Protein AF-A0A521SFX9-F1 (afdb_monomer)

Structure (mmCIF, N/CA/C/O backbone):
data_AF-A0A521SFX9-F1
#
_entry.id   AF-A0A521SFX9-F1
#
loop_
_atom_site.group_PDB
_atom_site.id
_atom_site.type_symbol
_atom_site.label_atom_id
_atom_site.label_alt_id
_atom_site.label_comp_id
_atom_site.label_asym_id
_atom_site.label_entity_id
_atom_site.label_seq_id
_atom_site.pdbx_PDB_ins_code
_atom_site.Cartn_x
_atom_site.Cartn_y
_atom_site.Cartn_z
_atom_site.occupancy
_atom_site.B_iso_or_equiv
_atom_site.auth_seq_id
_atom_site.auth_comp_id
_atom_site.auth_asym_id
_atom_site.auth_atom_id
_atom_site.pdbx_PDB_model_num
ATOM 1 N N . MET A 1 1 ? 11.902 14.314 12.506 1.00 33.78 1 MET A N 1
ATOM 2 C CA . MET A 1 1 ? 11.184 15.278 11.645 1.00 33.78 1 MET A CA 1
ATOM 3 C C . MET A 1 1 ? 9.831 14.647 11.323 1.00 33.78 1 MET A C 1
ATOM 5 O O . MET A 1 1 ? 9.838 13.489 10.936 1.00 33.78 1 MET A O 1
ATOM 9 N N . ARG A 1 2 ? 8.688 15.296 11.597 1.00 41.88 2 ARG A N 1
ATOM 10 C CA . ARG A 1 2 ? 7.367 14.761 11.202 1.00 41.88 2 ARG A CA 1
ATOM 11 C C . ARG A 1 2 ? 7.081 15.270 9.788 1.00 41.88 2 ARG A C 1
ATOM 13 O O . ARG A 1 2 ? 6.813 16.454 9.626 1.00 41.88 2 ARG A O 1
ATOM 20 N N . GLU A 1 3 ? 7.216 14.405 8.794 1.00 44.62 3 GLU A N 1
ATOM 21 C CA . GLU A 1 3 ? 6.976 14.701 7.375 1.00 44.62 3 GLU A CA 1
ATOM 22 C C . GLU A 1 3 ? 5.502 15.081 7.126 1.00 44.62 3 GLU A C 1
ATOM 24 O O . GLU A 1 3 ? 4.608 14.282 7.332 1.00 44.62 3 GLU A O 1
ATOM 29 N N . ARG A 1 4 ? 5.163 16.307 6.727 1.00 48.06 4 ARG A N 1
ATOM 30 C CA . ARG A 1 4 ? 3.740 16.656 6.536 1.00 48.06 4 ARG A CA 1
ATOM 31 C C . ARG A 1 4 ? 3.235 16.079 5.210 1.00 48.06 4 ARG A C 1
ATOM 33 O O . ARG A 1 4 ? 3.424 16.702 4.176 1.00 48.06 4 ARG A O 1
ATOM 40 N N . ARG A 1 5 ? 2.586 14.911 5.248 1.00 55.31 5 ARG A N 1
ATOM 41 C CA . ARG A 1 5 ? 1.926 14.313 4.077 1.00 55.31 5 ARG A CA 1
ATOM 42 C C . ARG A 1 5 ? 0.472 14.760 3.987 1.00 55.31 5 ARG A C 1
ATOM 44 O O . ARG A 1 5 ? -0.263 14.702 4.972 1.00 55.31 5 ARG A O 1
ATOM 51 N N . TRP A 1 6 ? 0.082 15.192 2.798 1.00 57.81 6 TRP A N 1
ATOM 52 C CA . TRP A 1 6 ? -1.287 15.534 2.434 1.00 57.81 6 TRP A CA 1
ATOM 53 C C . TRP A 1 6 ? -1.743 14.551 1.373 1.00 57.81 6 TRP A C 1
ATOM 55 O O . TRP A 1 6 ? -0.925 14.090 0.586 1.00 57.81 6 TRP A O 1
ATOM 65 N N . GLU A 1 7 ? -3.025 14.217 1.361 1.00 56.34 7 GLU A N 1
ATOM 66 C CA . GLU A 1 7 ? -3.569 13.283 0.384 1.00 56.34 7 GLU A CA 1
ATOM 67 C C . GLU A 1 7 ? -4.921 13.752 -0.106 1.00 56.34 7 GLU A C 1
ATOM 69 O O . GLU A 1 7 ? -5.712 14.311 0.656 1.00 56.34 7 GLU A O 1
ATOM 74 N N . SER A 1 8 ? -5.171 13.492 -1.382 1.00 58.44 8 SER A N 1
ATOM 75 C CA . SER A 1 8 ? -6.462 13.707 -2.008 1.00 58.44 8 SER A CA 1
ATOM 76 C C . SER A 1 8 ? -7.204 12.377 -2.129 1.00 58.44 8 SER A C 1
ATOM 78 O O . SER A 1 8 ? -6.596 11.320 -2.287 1.00 58.44 8 SER A O 1
ATOM 80 N N . GLN A 1 9 ? -8.534 12.428 -2.047 1.00 57.34 9 GLN A N 1
ATOM 81 C CA . GLN A 1 9 ? -9.398 11.274 -2.326 1.00 57.34 9 GLN A CA 1
ATOM 82 C C . GLN A 1 9 ? -9.571 11.022 -3.830 1.00 57.34 9 GLN A C 1
ATOM 84 O O . GLN A 1 9 ? -10.082 9.977 -4.227 1.00 57.34 9 GLN A O 1
ATOM 89 N N . THR A 1 10 ? -9.168 11.983 -4.658 1.00 59.75 10 THR A N 1
ATOM 90 C CA . THR A 1 10 ? -9.228 11.927 -6.118 1.00 59.75 10 THR A CA 1
ATOM 91 C C . THR A 1 10 ? -7.882 12.321 -6.705 1.00 59.75 10 THR A C 1
ATOM 93 O O . THR A 1 10 ? -7.086 12.989 -6.042 1.00 59.75 10 THR A O 1
ATOM 96 N N . ALA A 1 11 ? -7.651 11.973 -7.969 1.00 59.06 11 ALA A N 1
ATOM 97 C CA . ALA A 1 11 ? -6.568 12.586 -8.726 1.00 59.06 11 ALA A CA 1
ATOM 98 C C . ALA A 1 11 ? -6.686 14.120 -8.647 1.00 59.06 11 ALA A C 1
ATOM 100 O O . ALA A 1 11 ? -7.796 14.662 -8.636 1.00 59.06 11 ALA A O 1
ATOM 101 N N . VAL A 1 12 ? -5.540 14.786 -8.540 1.00 60.50 12 VAL A N 1
ATOM 102 C CA . VAL A 1 12 ? -5.408 16.246 -8.537 1.00 60.50 12 VAL A CA 1
ATOM 103 C C . VAL A 1 12 ? -4.409 16.625 -9.613 1.00 60.50 12 VAL A C 1
ATOM 105 O O . VAL A 1 12 ? -3.369 15.978 -9.746 1.00 60.50 12 VAL A O 1
ATOM 108 N N . SER A 1 13 ? -4.727 17.644 -10.403 1.00 62.47 13 SER A N 1
ATOM 109 C CA . SER A 1 13 ? -3.803 18.161 -11.406 1.00 62.47 13 SER A CA 1
ATOM 110 C C . SER A 1 13 ? -2.667 18.942 -10.744 1.00 62.47 13 SER A C 1
ATOM 112 O O . SER A 1 13 ? -2.787 19.438 -9.617 1.00 62.47 13 SER A O 1
ATOM 114 N N . PHE A 1 14 ? -1.560 19.105 -11.468 1.00 62.84 14 PHE A N 1
ATOM 115 C CA . PHE A 1 14 ? -0.443 19.926 -11.011 1.00 62.84 14 PHE A CA 1
ATOM 116 C C . PHE A 1 14 ? -0.883 21.371 -10.707 1.00 62.84 14 PHE A C 1
ATOM 118 O O . PHE A 1 14 ? -0.506 21.953 -9.688 1.00 62.84 14 PHE A O 1
ATOM 125 N N . GLU A 1 15 ? -1.746 21.949 -11.545 1.00 67.12 15 GLU A N 1
ATOM 126 C CA . GLU A 1 15 ? -2.289 23.296 -11.356 1.00 67.12 15 GLU A CA 1
ATOM 127 C C . GLU A 1 15 ? -3.144 23.410 -10.090 1.00 67.12 15 GLU A C 1
ATOM 129 O O . GLU A 1 15 ? -3.054 24.417 -9.381 1.00 67.12 15 GLU A O 1
ATOM 134 N N . GLU A 1 16 ? -3.949 22.388 -9.786 1.00 71.94 16 GLU A N 1
ATOM 135 C CA . GLU A 1 16 ? -4.767 22.333 -8.571 1.00 71.94 16 GLU A CA 1
ATOM 136 C C . GLU A 1 16 ? -3.891 22.303 -7.314 1.00 71.94 16 GLU A C 1
ATOM 138 O O . GLU A 1 16 ? -4.163 23.026 -6.352 1.00 71.94 16 GLU A O 1
ATOM 143 N N . VAL A 1 17 ? -2.789 21.547 -7.340 1.00 71.19 17 VAL A N 1
ATOM 144 C CA . VAL A 1 17 ? -1.810 21.508 -6.244 1.00 71.19 17 VAL A CA 1
ATOM 145 C C . VAL A 1 17 ? -1.134 22.866 -6.064 1.00 71.19 17 VAL A C 1
ATOM 147 O O . VAL A 1 17 ? -1.074 23.386 -4.948 1.00 71.19 17 VAL A O 1
ATOM 150 N N . VAL A 1 18 ? -0.673 23.494 -7.150 1.00 72.25 18 VAL A N 1
ATOM 151 C CA . VAL A 1 18 ? -0.056 24.828 -7.094 1.00 72.25 18 VAL A CA 1
ATOM 152 C C . VAL A 1 18 ? -1.033 25.861 -6.523 1.00 72.25 18 VAL A C 1
ATOM 154 O O . VAL A 1 18 ? -0.643 26.683 -5.687 1.00 72.25 18 VAL A O 1
ATOM 157 N N . ALA A 1 19 ? -2.299 25.823 -6.943 1.00 80.06 19 ALA A N 1
ATOM 158 C CA . ALA A 1 19 ? -3.343 26.688 -6.405 1.00 80.06 19 ALA A CA 1
ATOM 159 C C . ALA A 1 19 ? -3.569 26.434 -4.905 1.00 80.06 19 ALA A C 1
ATOM 161 O O . ALA A 1 19 ? -3.577 27.384 -4.121 1.00 80.06 19 ALA A O 1
ATOM 162 N N . PHE A 1 20 ? -3.653 25.169 -4.488 1.00 77.19 20 PHE A N 1
ATOM 163 C CA . PHE A 1 20 ? -3.807 24.784 -3.086 1.00 77.19 20 PHE A CA 1
ATOM 164 C C . PHE A 1 20 ? -2.641 25.269 -2.213 1.00 77.19 20 PHE A C 1
ATOM 166 O O . PHE A 1 20 ? -2.859 25.902 -1.178 1.00 77.19 20 PHE A O 1
ATOM 173 N N . CYS A 1 21 ? -1.396 25.060 -2.650 1.00 75.31 21 CYS A N 1
ATOM 174 C CA . CYS A 1 21 ? -0.204 25.551 -1.958 1.00 75.31 21 CYS A CA 1
ATOM 175 C C . CYS A 1 21 ? -0.219 27.079 -1.786 1.00 75.31 21 CYS A C 1
ATOM 177 O O . CYS A 1 21 ? 0.173 27.578 -0.729 1.00 75.31 21 CYS A O 1
ATOM 179 N N . ARG A 1 22 ? -0.690 27.833 -2.792 1.00 80.12 22 ARG A N 1
ATOM 180 C CA . ARG A 1 22 ? -0.870 29.293 -2.682 1.00 80.12 22 ARG A CA 1
ATOM 181 C C . ARG A 1 22 ? -1.928 29.649 -1.640 1.00 80.12 22 ARG A C 1
ATOM 183 O O . ARG A 1 22 ? -1.641 30.466 -0.769 1.00 80.12 22 ARG A O 1
ATOM 190 N N . SER A 1 23 ? -3.089 28.995 -1.659 1.00 79.06 23 SER A N 1
ATOM 191 C CA . SER A 1 23 ? -4.149 29.232 -0.670 1.00 79.06 23 SER A CA 1
ATOM 192 C C . SER A 1 23 ? -3.700 28.926 0.763 1.00 79.06 23 SER A C 1
ATOM 194 O O . SER A 1 23 ? -4.008 29.679 1.683 1.00 79.06 23 SER A O 1
ATOM 196 N N . LEU A 1 24 ? -2.914 27.867 0.980 1.00 73.25 24 LEU A N 1
ATOM 197 C CA . LEU A 1 24 ? -2.337 27.578 2.296 1.00 73.25 24 LEU A CA 1
ATOM 198 C C . LEU A 1 24 ? -1.366 28.683 2.760 1.00 73.25 24 LEU A C 1
ATOM 200 O O . LEU A 1 24 ? -1.411 29.073 3.929 1.00 73.25 24 LEU A O 1
ATOM 204 N N . LYS A 1 25 ? -0.530 29.229 1.859 1.00 75.12 25 LYS A N 1
ATOM 205 C CA . LYS A 1 25 ? 0.336 30.386 2.168 1.00 75.12 25 LYS A CA 1
ATOM 206 C C . LYS A 1 25 ? -0.478 31.622 2.548 1.00 75.12 25 LYS A C 1
ATOM 208 O O . LYS A 1 25 ? -0.129 32.301 3.510 1.00 75.12 25 LYS A O 1
ATOM 213 N N . GLU A 1 26 ? -1.565 31.903 1.830 1.00 81.94 26 GLU A N 1
ATOM 214 C CA . GLU A 1 26 ? -2.476 33.021 2.129 1.00 81.94 26 GLU A CA 1
ATOM 215 C C . GLU A 1 26 ? -3.131 32.885 3.512 1.00 81.94 26 GLU A C 1
ATOM 217 O O . GLU A 1 26 ? -3.358 33.884 4.192 1.00 81.94 26 GLU A O 1
ATOM 222 N N . LEU A 1 27 ? -3.357 31.652 3.974 1.00 78.00 27 LEU A N 1
ATOM 223 C CA . LEU A 1 27 ? -3.833 31.341 5.327 1.00 78.00 27 LEU A CA 1
ATOM 224 C C . LEU A 1 27 ? -2.730 31.404 6.403 1.00 78.00 27 LEU A C 1
ATOM 226 O O . LEU A 1 27 ? -2.982 31.080 7.564 1.00 78.00 27 LEU A O 1
ATOM 230 N N . GLY A 1 28 ? -1.512 31.821 6.044 1.00 74.38 28 GLY A N 1
ATOM 231 C CA . GLY A 1 28 ? -0.381 31.964 6.962 1.00 74.38 28 GLY A CA 1
ATOM 232 C C . GLY A 1 28 ? 0.300 30.646 7.331 1.00 74.38 28 GLY A C 1
ATOM 233 O O . GLY A 1 28 ? 1.075 30.608 8.288 1.00 74.38 28 GLY A O 1
ATOM 234 N N . LEU A 1 29 ? 0.021 29.560 6.603 1.00 66.25 29 LEU A N 1
ATOM 235 C CA . LEU A 1 29 ? 0.707 28.289 6.802 1.00 66.25 29 LEU A CA 1
ATOM 236 C C . LEU A 1 29 ? 2.066 28.305 6.100 1.00 66.25 29 LEU A C 1
ATOM 238 O O . LEU A 1 29 ? 2.218 28.785 4.977 1.00 66.25 29 LEU A O 1
ATOM 242 N N . GLU A 1 30 ? 3.066 27.739 6.771 1.00 64.12 30 GLU A N 1
ATOM 243 C CA . GLU A 1 30 ? 4.403 27.561 6.214 1.00 64.12 30 GLU A CA 1
ATOM 244 C C . GLU A 1 30 ? 4.371 26.454 5.151 1.00 64.12 30 GLU A C 1
ATOM 246 O O . GLU A 1 30 ? 4.439 25.261 5.461 1.00 64.12 30 GLU A O 1
ATOM 251 N N . VAL A 1 31 ? 4.224 26.867 3.894 1.00 63.88 31 VAL A N 1
ATOM 252 C CA . VAL A 1 31 ? 4.382 26.020 2.710 1.00 63.88 31 VAL A CA 1
ATOM 253 C C . VAL A 1 31 ? 5.725 26.374 2.086 1.00 63.88 31 VAL A C 1
ATOM 255 O O . VAL A 1 31 ? 5.927 27.515 1.657 1.00 63.88 31 VAL A O 1
ATOM 258 N N . LYS A 1 32 ? 6.661 25.424 2.054 1.00 61.50 32 LYS A N 1
ATOM 259 C CA . LYS A 1 32 ? 7.941 25.619 1.364 1.00 61.50 32 LYS A CA 1
ATOM 260 C C . LYS A 1 32 ? 7.707 25.783 -0.138 1.00 61.50 32 LYS A C 1
ATOM 262 O O . LYS A 1 32 ? 6.648 25.437 -0.656 1.00 61.50 32 LYS A O 1
ATOM 267 N N . GLU A 1 33 ? 8.636 26.437 -0.826 1.00 60.25 33 GLU A N 1
ATOM 268 C CA . GLU A 1 33 ? 8.472 26.673 -2.260 1.00 60.25 33 GLU A CA 1
ATOM 269 C C . GLU A 1 33 ? 8.544 25.334 -3.009 1.00 60.25 33 GLU A C 1
ATOM 271 O O . GLU A 1 33 ? 9.420 24.517 -2.726 1.00 60.25 33 GLU A O 1
ATOM 276 N N . ILE A 1 34 ? 7.569 25.085 -3.893 1.00 57.16 34 ILE A N 1
ATOM 277 C CA . ILE A 1 34 ? 7.384 23.802 -4.598 1.00 57.16 34 ILE A CA 1
ATOM 278 C C . ILE A 1 34 ? 8.598 23.441 -5.477 1.00 57.16 34 ILE A C 1
ATOM 280 O O . ILE A 1 34 ? 8.801 22.286 -5.811 1.00 57.16 34 ILE A O 1
ATOM 284 N N . ASP A 1 35 ? 9.433 24.432 -5.794 1.00 52.28 35 ASP A N 1
ATOM 285 C CA . ASP A 1 35 ? 10.701 24.356 -6.522 1.00 52.28 35 ASP A CA 1
ATOM 286 C C . ASP A 1 35 ? 11.926 24.056 -5.631 1.00 52.28 35 ASP A C 1
ATOM 288 O O . ASP A 1 35 ? 13.042 23.972 -6.143 1.00 52.28 35 ASP A O 1
ATOM 292 N N . LYS A 1 36 ? 11.763 23.925 -4.303 1.00 47.03 36 LYS A N 1
ATOM 293 C CA . LYS A 1 36 ? 12.880 23.829 -3.337 1.00 47.03 36 LYS A CA 1
ATOM 294 C C . LYS A 1 36 ? 12.834 22.632 -2.384 1.00 47.03 36 LYS A C 1
ATOM 296 O O . LYS A 1 36 ? 13.735 22.514 -1.550 1.00 47.03 36 LYS A O 1
ATOM 301 N N . GLU A 1 37 ? 11.833 21.754 -2.464 1.00 42.53 37 GLU A N 1
ATOM 302 C CA . GLU A 1 37 ? 11.756 20.549 -1.623 1.00 42.53 37 GLU A CA 1
ATOM 303 C C . GLU A 1 37 ? 11.800 19.246 -2.436 1.00 42.53 37 GLU A C 1
ATOM 305 O O . GLU A 1 37 ? 10.970 19.015 -3.303 1.00 42.53 37 GLU A O 1
ATOM 310 N N . VAL A 1 38 ? 12.740 18.368 -2.065 1.00 42.03 38 VAL A N 1
ATOM 311 C CA . VAL A 1 38 ? 13.047 17.033 -2.635 1.00 42.03 38 VAL A CA 1
ATOM 312 C C . VAL A 1 38 ? 12.043 15.963 -2.144 1.00 42.03 38 VAL A C 1
ATOM 314 O O . VAL A 1 38 ? 12.362 14.790 -1.991 1.00 42.03 38 VAL A O 1
ATOM 317 N N . SER A 1 39 ? 10.829 16.358 -1.739 1.00 37.94 39 SER A N 1
ATOM 318 C CA . SER A 1 39 ? 9.771 15.431 -1.290 1.00 37.94 39 SER A CA 1
ATOM 319 C C . SER A 1 39 ? 8.387 16.093 -1.334 1.00 37.94 39 SER A C 1
ATOM 321 O O . SER A 1 39 ? 7.773 16.362 -0.302 1.00 37.94 39 SER A O 1
ATOM 323 N N . CYS A 1 40 ? 7.884 16.341 -2.542 1.00 34.97 40 CYS A N 1
ATOM 324 C CA . CYS A 1 40 ? 6.454 16.492 -2.826 1.00 34.97 40 CYS A CA 1
ATOM 325 C C . CYS A 1 40 ? 6.040 15.327 -3.738 1.00 34.97 40 CYS A C 1
ATOM 327 O O . CYS A 1 40 ? 6.476 15.274 -4.880 1.00 34.97 40 CYS A O 1
ATOM 329 N N . TYR A 1 41 ? 5.224 14.387 -3.254 1.00 44.28 41 TYR A N 1
ATOM 330 C CA . TYR A 1 41 ? 4.726 13.274 -4.075 1.00 44.28 41 TYR A CA 1
ATOM 331 C C . TYR A 1 41 ? 3.368 13.632 -4.669 1.00 44.28 41 TYR A C 1
ATOM 333 O O . TYR A 1 41 ? 2.365 13.429 -3.991 1.00 44.28 41 TYR A O 1
ATOM 341 N N . PHE A 1 42 ? 3.319 14.132 -5.907 1.00 47.81 42 PHE A N 1
ATOM 342 C CA . PHE A 1 42 ? 2.064 14.218 -6.662 1.00 47.81 42 PHE A CA 1
ATOM 343 C C . PHE A 1 42 ? 2.302 14.209 -8.163 1.00 47.81 42 PHE A C 1
ATOM 345 O O . PHE A 1 42 ? 2.467 15.281 -8.723 1.00 47.81 42 PHE A O 1
ATOM 352 N N . GLU A 1 43 ? 2.202 13.030 -8.777 1.00 44.59 43 GLU A N 1
ATOM 353 C CA . GLU A 1 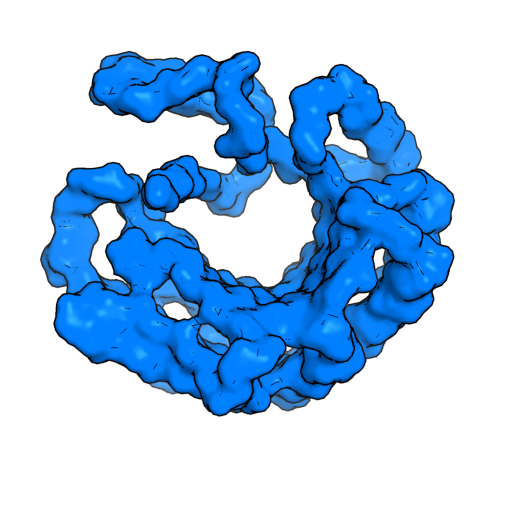43 ? 1.684 12.844 -10.137 1.00 44.59 43 GLU A CA 1
ATOM 354 C C . GLU A 1 43 ? 1.062 11.433 -10.216 1.00 44.59 43 GLU A C 1
ATOM 356 O O . GLU A 1 43 ? 1.705 10.471 -10.623 1.00 44.59 43 GLU A O 1
ATOM 361 N N . GLU A 1 44 ? -0.194 11.271 -9.770 1.00 55.12 44 GLU A N 1
ATOM 362 C CA . GLU A 1 44 ? -1.014 10.163 -10.286 1.00 55.12 44 GLU A CA 1
ATOM 363 C C . GLU A 1 44 ? -1.615 10.661 -11.597 1.00 55.12 44 GLU A C 1
ATOM 365 O O . GLU A 1 44 ? -2.601 11.402 -11.604 1.00 55.12 44 GLU A O 1
ATOM 370 N N . PHE A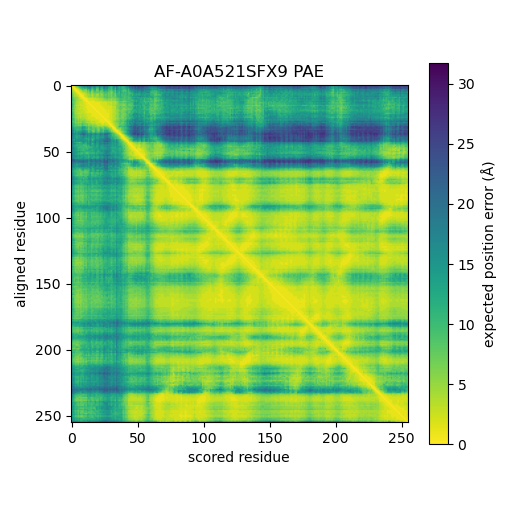 1 45 ? -0.982 10.301 -12.709 1.00 58.38 45 PHE A N 1
ATOM 371 C CA . PHE A 1 45 ? -1.521 10.575 -14.030 1.00 58.38 45 PHE A CA 1
ATOM 372 C C . PHE A 1 45 ? -2.119 9.332 -14.646 1.00 58.38 45 PHE A C 1
ATOM 374 O O . PHE A 1 45 ? -1.532 8.251 -14.645 1.00 58.38 45 PHE A O 1
ATOM 381 N N . TRP A 1 46 ? -3.285 9.537 -15.238 1.00 67.88 46 TRP A N 1
ATOM 382 C CA . TRP A 1 46 ? -3.928 8.542 -16.065 1.00 67.88 46 TRP A CA 1
ATOM 383 C C . TRP A 1 46 ? -3.320 8.614 -17.456 1.00 67.88 46 TRP A C 1
ATOM 385 O O . TRP A 1 46 ? -3.390 9.649 -18.120 1.00 67.88 46 TRP A O 1
ATOM 395 N N . ILE A 1 47 ? -2.717 7.509 -17.875 1.00 71.25 47 ILE A N 1
ATOM 396 C CA . ILE A 1 47 ? -2.400 7.270 -19.275 1.00 71.25 47 ILE A CA 1
ATOM 397 C C . ILE A 1 47 ? -3.436 6.295 -19.828 1.00 71.25 47 ILE A C 1
ATOM 399 O O . ILE A 1 47 ? -3.692 5.250 -19.229 1.00 71.25 47 ILE A O 1
ATOM 403 N N . ASP A 1 48 ? -4.049 6.634 -20.961 1.00 73.25 48 ASP A N 1
ATOM 404 C CA . ASP A 1 48 ? -5.065 5.775 -21.584 1.00 73.25 48 ASP A CA 1
ATOM 405 C C . ASP A 1 48 ? -4.427 4.547 -22.249 1.00 73.25 48 ASP A C 1
ATOM 407 O O . ASP A 1 48 ? -5.059 3.499 -22.414 1.00 73.25 48 ASP A O 1
ATOM 411 N N . LYS A 1 49 ? -3.162 4.680 -22.659 1.00 79.81 49 LYS A N 1
ATOM 412 C CA . LYS A 1 49 ? -2.382 3.644 -23.330 1.00 79.81 49 LYS A CA 1
ATOM 413 C C . LYS A 1 49 ? -0.940 3.658 -22.847 1.00 79.81 49 LYS A C 1
ATOM 415 O O . LYS A 1 49 ? -0.390 4.702 -22.511 1.00 79.81 49 LYS A O 1
ATOM 420 N N . LEU A 1 50 ? -0.307 2.488 -22.870 1.00 78.50 50 LEU A N 1
ATOM 421 C CA . LEU A 1 50 ? 1.061 2.323 -22.381 1.00 78.50 50 LEU A CA 1
ATOM 422 C C . LEU A 1 50 ? 2.105 3.092 -23.211 1.00 78.50 50 LEU A C 1
ATOM 424 O O . LEU A 1 50 ? 3.156 3.440 -22.689 1.00 78.50 50 LEU A O 1
ATOM 428 N N . ASP A 1 51 ? 1.825 3.390 -24.481 1.00 82.88 51 ASP A N 1
ATOM 429 C CA . ASP A 1 51 ? 2.707 4.192 -25.334 1.00 82.88 51 ASP A CA 1
ATOM 430 C C . ASP A 1 51 ? 2.746 5.680 -24.961 1.00 82.88 51 ASP A C 1
ATOM 432 O O . ASP A 1 51 ? 3.634 6.395 -25.412 1.00 82.88 51 ASP A O 1
ATOM 436 N N . GLU A 1 52 ? 1.842 6.143 -24.097 1.00 79.62 52 GLU A N 1
ATOM 437 C CA . GLU A 1 52 ? 1.879 7.497 -23.543 1.00 79.62 52 GLU A CA 1
ATOM 438 C C . GLU A 1 52 ? 2.877 7.656 -22.390 1.00 79.62 52 GLU A C 1
ATOM 440 O O . GLU A 1 52 ? 3.081 8.775 -21.918 1.00 79.62 52 GLU A O 1
ATOM 445 N N . ILE A 1 53 ? 3.524 6.573 -21.946 1.00 74.06 53 ILE A N 1
ATOM 446 C CA . ILE A 1 53 ? 4.499 6.622 -20.854 1.00 74.06 53 ILE A CA 1
ATOM 447 C C . ILE A 1 53 ? 5.705 7.515 -21.165 1.00 74.06 53 ILE A C 1
ATOM 449 O O . ILE A 1 53 ? 6.264 8.128 -20.261 1.00 74.06 53 ILE A O 1
ATOM 453 N N . ASP A 1 54 ? 6.044 7.676 -22.445 1.00 73.56 54 ASP A N 1
ATOM 454 C CA . ASP A 1 54 ? 7.139 8.540 -22.901 1.00 73.56 54 ASP A CA 1
ATOM 455 C C . ASP A 1 54 ? 6.883 10.026 -22.538 1.00 73.56 54 ASP A C 1
ATOM 457 O O . ASP A 1 54 ? 7.799 10.846 -22.518 1.00 73.56 54 ASP A O 1
ATOM 461 N N . ARG A 1 55 ? 5.640 10.397 -22.178 1.00 66.31 55 ARG A N 1
ATOM 462 C CA . ARG A 1 55 ? 5.292 11.729 -21.644 1.00 66.31 55 ARG A CA 1
ATOM 463 C C . ARG A 1 55 ? 5.874 11.987 -20.247 1.00 66.31 55 ARG A C 1
ATOM 465 O O . ARG A 1 55 ? 5.962 13.150 -19.855 1.00 66.31 55 ARG A O 1
ATOM 472 N N . LEU A 1 56 ? 6.253 10.939 -19.510 1.00 60.97 56 LEU A N 1
ATOM 473 C CA . LEU A 1 56 ? 6.810 11.030 -18.155 1.00 60.97 56 LEU A CA 1
ATOM 474 C C . LEU A 1 56 ? 8.284 11.484 -18.142 1.00 60.97 56 LEU A C 1
ATOM 476 O O . LEU A 1 56 ? 8.754 11.978 -17.124 1.00 60.97 56 LEU A O 1
ATOM 480 N N . GLU A 1 57 ? 9.011 11.390 -19.263 1.00 57.12 57 GLU A N 1
ATOM 481 C CA . GLU A 1 57 ? 10.444 11.741 -19.347 1.00 57.12 57 GLU A CA 1
ATOM 482 C C . GLU A 1 57 ? 10.735 13.260 -19.302 1.00 57.12 57 GLU A C 1
ATOM 484 O O . GLU A 1 57 ? 11.892 13.679 -19.303 1.00 57.12 57 GLU A O 1
ATOM 489 N N . ALA A 1 58 ? 9.708 14.117 -19.266 1.00 48.88 58 ALA A N 1
ATOM 490 C CA . ALA A 1 58 ? 9.864 15.565 -19.441 1.00 48.88 58 ALA A CA 1
ATOM 491 C C . ALA A 1 58 ? 10.074 16.382 -18.146 1.00 48.88 58 ALA A C 1
ATOM 493 O O . ALA A 1 58 ? 10.266 17.598 -18.237 1.00 48.88 58 ALA A O 1
ATOM 494 N N . TRP A 1 59 ? 10.042 15.768 -16.958 1.00 47.28 59 TRP A N 1
ATOM 495 C CA . TRP A 1 59 ? 10.027 16.497 -15.682 1.00 47.28 59 TRP A CA 1
ATOM 496 C C . TRP A 1 59 ? 11.229 16.139 -14.793 1.00 47.28 59 TRP A C 1
ATOM 498 O O . TRP A 1 59 ? 11.560 14.963 -14.657 1.00 47.28 59 TRP A O 1
ATOM 508 N N . PRO A 1 60 ? 11.886 17.120 -14.144 1.00 48.97 60 PRO A N 1
ATOM 509 C CA . PRO A 1 60 ? 12.830 16.835 -13.071 1.00 48.97 60 PRO A CA 1
ATOM 510 C C . PRO A 1 60 ? 12.047 16.377 -11.829 1.00 48.97 60 PRO A C 1
ATOM 512 O O . PRO A 1 60 ? 11.606 17.206 -11.035 1.00 48.97 60 PRO A O 1
ATOM 515 N N . VAL A 1 61 ? 11.841 15.066 -11.685 1.00 56.12 61 VAL A N 1
ATOM 516 C CA . VAL A 1 61 ? 11.151 14.439 -10.544 1.00 56.12 61 VAL A CA 1
ATOM 517 C C . VAL A 1 61 ? 12.063 13.370 -9.945 1.00 56.12 61 VAL A C 1
ATOM 519 O O . VAL A 1 61 ? 12.677 12.603 -10.684 1.00 56.12 61 VAL A O 1
ATOM 522 N N . ASP A 1 62 ? 12.160 13.327 -8.614 1.00 49.81 62 ASP A N 1
ATOM 523 C CA . ASP A 1 62 ? 13.021 12.377 -7.891 1.00 49.81 62 ASP A CA 1
ATOM 524 C C . ASP A 1 62 ? 12.563 10.913 -8.062 1.00 49.81 62 ASP A C 1
ATOM 526 O O . ASP A 1 62 ? 13.390 10.004 -8.093 1.00 49.81 62 ASP A O 1
ATOM 530 N N . GLU A 1 63 ? 11.252 10.676 -8.191 1.00 56.78 63 GLU A N 1
ATOM 531 C CA . GLU A 1 63 ? 10.658 9.367 -8.482 1.00 56.78 63 GLU A CA 1
ATOM 532 C C . GLU A 1 63 ? 9.323 9.546 -9.228 1.00 56.78 63 GLU A C 1
ATOM 534 O O . GLU A 1 63 ? 8.446 10.279 -8.773 1.00 56.78 63 GLU A O 1
ATOM 539 N N . VAL A 1 64 ? 9.146 8.851 -10.356 1.00 66.44 64 VAL A N 1
ATOM 540 C CA . VAL A 1 64 ? 7.857 8.746 -11.058 1.00 66.44 64 VAL A CA 1
ATOM 541 C C . VAL A 1 64 ? 7.318 7.335 -10.873 1.00 66.44 64 VAL A C 1
ATOM 543 O O . VAL A 1 64 ? 8.004 6.358 -11.179 1.00 66.44 64 VAL A O 1
ATOM 546 N N . THR A 1 65 ? 6.077 7.232 -10.398 1.00 76.25 65 THR A N 1
ATOM 547 C CA . THR A 1 65 ? 5.388 5.952 -10.224 1.00 76.25 65 THR A CA 1
ATOM 548 C C . THR A 1 65 ? 4.214 5.853 -11.188 1.00 76.25 65 THR A C 1
ATOM 550 O O . THR A 1 65 ? 3.216 6.553 -11.042 1.00 76.25 65 THR A O 1
ATOM 553 N N . LEU A 1 66 ? 4.300 4.936 -12.148 1.00 79.12 66 LEU A N 1
ATOM 554 C CA . LEU A 1 66 ? 3.172 4.563 -12.991 1.00 79.12 66 LEU A CA 1
ATOM 555 C C . LEU A 1 66 ? 2.193 3.703 -12.186 1.00 79.12 66 LEU A C 1
ATOM 557 O O . LEU A 1 66 ? 2.591 2.700 -11.592 1.00 79.12 66 LEU A O 1
ATOM 561 N N . VAL A 1 67 ? 0.908 4.060 -12.215 1.00 84.69 67 VAL A N 1
ATOM 562 C CA . VAL A 1 67 ? -0.166 3.280 -11.590 1.00 84.69 67 VAL A CA 1
ATOM 563 C C . VAL A 1 67 ? -1.032 2.645 -12.669 1.00 84.69 67 VAL A C 1
ATOM 565 O O . VAL A 1 67 ? -1.695 3.330 -13.441 1.00 84.69 67 VAL A O 1
ATOM 568 N N . GLN A 1 68 ? -1.056 1.320 -12.702 1.00 84.94 68 GLN A N 1
ATOM 569 C CA . GLN A 1 68 ? -1.966 0.546 -13.534 1.00 84.94 68 GLN A CA 1
ATOM 570 C C . GLN A 1 68 ? -3.156 0.088 -12.696 1.00 84.94 68 GLN A C 1
ATOM 572 O O . GLN A 1 68 ? -2.974 -0.542 -11.653 1.00 84.94 68 GLN A O 1
ATOM 577 N N . VAL A 1 69 ? -4.370 0.392 -13.151 1.00 87.69 69 VAL A N 1
ATOM 578 C CA . VAL A 1 69 ? -5.607 0.118 -12.412 1.00 87.69 69 VAL A CA 1
ATOM 579 C C . VAL A 1 69 ? -6.444 -0.920 -13.146 1.00 87.69 69 VAL A C 1
ATOM 581 O O . VAL A 1 69 ? -6.832 -0.714 -14.291 1.00 87.69 69 VAL A O 1
ATOM 584 N N . ASN A 1 70 ? -6.759 -2.010 -12.449 1.00 86.75 70 ASN A N 1
ATOM 585 C CA . ASN A 1 70 ? -7.696 -3.030 -12.896 1.00 86.75 70 ASN 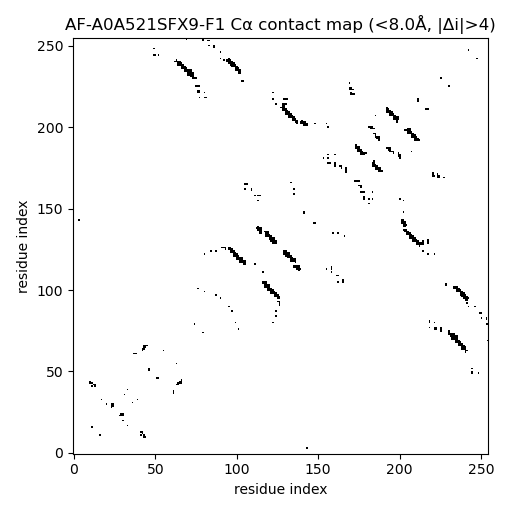A CA 1
ATOM 586 C C . ASN A 1 70 ? -8.961 -2.980 -12.066 1.00 86.75 70 ASN A C 1
ATOM 588 O O . ASN A 1 70 ? -9.019 -3.521 -10.957 1.00 86.75 70 ASN A O 1
ATOM 592 N N . ASP A 1 71 ? -9.987 -2.359 -12.626 1.00 85.56 71 ASP A N 1
ATOM 593 C CA . ASP A 1 71 ? -11.301 -2.355 -12.013 1.00 85.56 71 ASP A CA 1
ATOM 594 C C . ASP A 1 71 ? -11.999 -3.702 -12.172 1.00 85.56 71 ASP A C 1
ATOM 596 O O . ASP A 1 71 ? -11.962 -4.330 -13.229 1.00 85.56 71 ASP A O 1
ATOM 600 N N . ARG A 1 72 ? -12.700 -4.114 -11.108 1.00 83.25 72 ARG A N 1
ATOM 601 C CA . ARG A 1 72 ? -13.479 -5.364 -11.059 1.00 83.25 72 ARG A CA 1
ATOM 602 C C . ARG A 1 72 ? -12.650 -6.601 -11.403 1.00 83.25 72 ARG A C 1
ATOM 604 O O . ARG A 1 72 ? -13.144 -7.525 -12.038 1.00 83.25 72 ARG A O 1
ATOM 611 N N . TRP A 1 73 ? -11.403 -6.620 -10.966 1.00 86.19 73 TRP A N 1
ATOM 612 C CA . TRP A 1 73 ? -10.528 -7.757 -11.155 1.00 86.19 73 TRP A CA 1
ATOM 613 C C . TRP A 1 73 ? -10.995 -8.954 -10.309 1.00 86.19 73 TRP A C 1
ATOM 615 O O . TRP A 1 73 ? -11.260 -8.797 -9.118 1.00 86.19 73 TRP A O 1
ATOM 625 N N . GLU A 1 74 ? -11.117 -10.135 -10.925 1.00 84.19 74 GLU A N 1
ATOM 626 C CA . GLU A 1 74 ? -11.705 -11.354 -10.325 1.00 84.19 74 GLU A CA 1
ATOM 627 C C . GLU A 1 74 ? -10.695 -12.508 -10.141 1.00 84.19 74 GLU A C 1
ATOM 629 O O . GLU A 1 74 ? -11.084 -13.649 -9.886 1.00 84.19 74 GLU A O 1
ATOM 634 N N . GLY A 1 75 ? -9.395 -12.241 -10.285 1.00 84.00 75 GLY A N 1
ATOM 635 C CA . GLY A 1 75 ? -8.348 -13.261 -10.185 1.00 84.00 75 GLY A CA 1
ATOM 636 C C . GLY A 1 75 ? -7.880 -13.567 -8.756 1.00 84.00 75 GLY A C 1
ATOM 637 O O . GLY A 1 75 ? -8.376 -13.029 -7.767 1.00 84.00 75 GLY A O 1
ATOM 638 N N . ASP A 1 76 ? -6.880 -14.446 -8.650 1.00 87.38 76 ASP A N 1
ATOM 639 C CA . ASP A 1 76 ? -6.212 -14.774 -7.385 1.00 87.38 76 ASP A CA 1
ATOM 640 C C . ASP A 1 76 ? -5.008 -13.850 -7.152 1.00 87.38 76 ASP A C 1
ATOM 642 O O . ASP A 1 76 ? -4.023 -13.885 -7.899 1.00 87.38 76 ASP A O 1
ATOM 646 N N . PHE A 1 77 ? -5.099 -12.971 -6.143 1.00 87.62 77 PHE A N 1
ATOM 647 C CA . PHE A 1 77 ? -4.091 -11.926 -5.898 1.00 87.62 77 PHE A CA 1
ATOM 648 C C . PHE A 1 77 ? -2.717 -12.512 -5.586 1.00 87.62 77 PHE A C 1
ATOM 650 O O . PHE A 1 77 ? -1.704 -11.906 -5.931 1.00 87.62 77 PHE A O 1
ATOM 657 N N . PHE A 1 78 ? -2.664 -13.714 -5.006 1.00 87.50 78 PHE A N 1
ATOM 658 C CA . PHE A 1 78 ? -1.412 -14.428 -4.790 1.00 87.50 78 PHE A CA 1
ATOM 659 C C . PHE A 1 78 ? -0.740 -14.797 -6.115 1.00 87.50 78 PHE A C 1
ATOM 661 O O . PHE A 1 78 ? 0.453 -14.552 -6.291 1.00 87.50 78 PHE A O 1
ATOM 668 N N . VAL A 1 79 ? -1.506 -15.343 -7.065 1.00 89.12 79 VAL A N 1
ATOM 669 C CA . VAL A 1 79 ? -0.992 -15.733 -8.388 1.00 89.12 79 VAL A CA 1
ATOM 670 C C . VAL A 1 79 ? -0.531 -14.502 -9.167 1.00 89.12 79 VAL A C 1
ATOM 672 O O . VAL A 1 79 ? 0.532 -14.531 -9.792 1.00 89.12 79 VAL A O 1
ATOM 675 N N . LEU A 1 80 ? -1.291 -13.405 -9.085 1.00 90.38 80 LEU A N 1
ATOM 676 C CA . LEU A 1 80 ? -0.926 -12.133 -9.704 1.00 90.38 80 LEU A CA 1
ATOM 677 C C . LEU A 1 80 ? 0.386 -11.588 -9.127 1.00 90.38 80 LEU A C 1
ATOM 679 O O . LEU A 1 80 ? 1.307 -11.288 -9.890 1.00 90.38 80 LEU A O 1
ATOM 683 N N . ALA A 1 81 ? 0.492 -11.502 -7.796 1.00 90.69 81 ALA A N 1
ATOM 684 C CA . ALA A 1 81 ? 1.682 -11.009 -7.108 1.00 90.69 81 ALA A CA 1
ATOM 685 C C . ALA A 1 81 ? 2.912 -11.883 -7.389 1.00 90.69 81 ALA A C 1
ATOM 687 O O . ALA A 1 81 ? 3.984 -11.348 -7.666 1.00 90.69 81 ALA A O 1
ATOM 688 N N . GLY A 1 82 ? 2.754 -13.212 -7.394 1.00 90.94 82 GLY A N 1
ATOM 689 C CA . GLY A 1 82 ? 3.821 -14.149 -7.750 1.00 90.94 82 GLY A CA 1
ATOM 690 C C . GLY A 1 82 ? 4.300 -13.971 -9.193 1.00 90.94 82 GLY A C 1
ATOM 691 O O . GLY A 1 82 ? 5.498 -13.850 -9.432 1.00 90.94 82 GLY A O 1
ATOM 692 N N . SER A 1 83 ? 3.372 -13.853 -10.147 1.00 92.44 83 SER A N 1
ATOM 693 C CA . SER A 1 83 ? 3.710 -13.643 -11.564 1.00 92.44 83 SER A CA 1
ATOM 694 C C . SER A 1 83 ? 4.430 -12.311 -11.791 1.00 92.44 83 SER A C 1
ATOM 696 O O . SER A 1 83 ? 5.390 -12.240 -12.560 1.00 92.44 83 SER A O 1
ATOM 698 N N . HIS A 1 84 ? 4.002 -11.253 -11.094 1.00 93.44 84 HIS A N 1
ATOM 699 C CA . HIS A 1 84 ? 4.684 -9.962 -11.132 1.00 93.44 84 HIS A CA 1
ATOM 700 C C . HIS A 1 84 ? 6.081 -10.054 -10.506 1.00 93.44 84 HIS A C 1
ATOM 702 O O . HIS A 1 84 ? 7.038 -9.543 -11.081 1.00 93.44 84 HIS A O 1
ATOM 708 N N . TYR A 1 85 ? 6.235 -10.741 -9.373 1.00 92.25 85 TYR A N 1
ATOM 709 C CA . TYR A 1 85 ? 7.541 -10.931 -8.745 1.00 92.25 85 TYR A CA 1
ATOM 710 C C . TYR A 1 85 ? 8.520 -11.713 -9.637 1.00 92.25 85 TYR A C 1
ATOM 712 O O . TYR A 1 85 ? 9.688 -11.337 -9.759 1.00 92.25 85 TYR A O 1
ATOM 720 N N . ASP A 1 86 ? 8.049 -12.756 -10.321 1.00 92.50 86 ASP A N 1
ATOM 721 C CA . ASP A 1 86 ? 8.868 -13.537 -11.253 1.00 92.50 86 ASP A CA 1
ATOM 722 C C . ASP A 1 86 ? 9.386 -12.698 -12.425 1.00 92.50 86 ASP A C 1
ATOM 724 O O . ASP A 1 86 ? 10.523 -12.895 -12.869 1.00 92.50 86 ASP A O 1
ATOM 728 N N . LEU A 1 87 ? 8.572 -11.765 -12.928 1.00 93.75 87 LEU A N 1
ATOM 729 C CA . LEU A 1 87 ? 9.000 -10.818 -13.953 1.00 93.75 87 LEU A CA 1
ATOM 730 C C . LEU A 1 87 ? 9.942 -9.755 -13.368 1.00 93.75 87 LEU A C 1
ATOM 732 O O . LEU A 1 87 ? 11.006 -9.513 -13.934 1.00 93.75 87 LEU A O 1
ATOM 736 N N . PHE A 1 88 ? 9.611 -9.195 -12.203 1.00 92.31 88 PHE A N 1
ATOM 737 C CA . PHE A 1 88 ? 10.427 -8.222 -11.469 1.00 92.31 88 PHE A CA 1
ATOM 738 C C . PHE A 1 88 ? 11.862 -8.715 -11.249 1.00 92.31 88 PHE A C 1
ATOM 740 O O . PHE A 1 88 ? 12.821 -8.012 -11.563 1.00 92.31 88 PHE A O 1
ATOM 747 N N . ARG A 1 89 ? 12.031 -9.967 -10.803 1.00 91.75 89 ARG A N 1
ATOM 748 C CA . ARG A 1 89 ? 13.348 -10.590 -10.582 1.00 91.75 89 ARG A CA 1
ATOM 749 C C . ARG A 1 89 ? 14.237 -10.640 -11.823 1.00 91.75 89 ARG A C 1
ATOM 751 O O . ARG A 1 89 ? 15.454 -10.745 -11.686 1.00 91.75 89 ARG A O 1
ATOM 758 N N . ARG A 1 90 ? 13.656 -10.618 -13.025 1.00 93.00 90 ARG A N 1
ATOM 759 C CA . ARG A 1 90 ? 14.407 -10.639 -14.292 1.00 93.00 90 ARG A CA 1
ATOM 760 C C . ARG A 1 90 ? 14.916 -9.250 -14.687 1.00 93.00 90 ARG A C 1
ATOM 762 O O . ARG A 1 90 ? 15.754 -9.161 -15.577 1.00 93.00 90 ARG A O 1
ATOM 769 N N . HIS A 1 91 ? 14.442 -8.200 -14.013 1.00 88.69 91 HIS A N 1
ATOM 770 C CA . HIS A 1 91 ? 14.689 -6.795 -14.341 1.00 88.69 91 HIS A CA 1
ATOM 771 C C . HIS A 1 91 ? 15.063 -5.959 -13.103 1.00 88.69 91 HIS A C 1
ATOM 773 O O . HIS A 1 91 ? 14.665 -4.804 -12.988 1.00 88.69 91 HIS A O 1
ATOM 779 N N . LEU A 1 92 ? 15.818 -6.536 -12.161 1.00 84.69 92 LEU A N 1
ATOM 780 C CA . LEU A 1 92 ? 16.240 -5.838 -10.942 1.00 84.69 92 LEU A CA 1
ATOM 781 C C . LEU A 1 92 ? 17.178 -4.663 -11.257 1.00 84.69 92 LEU A C 1
ATOM 783 O O . LEU A 1 92 ? 18.222 -4.839 -11.885 1.00 84.69 92 LEU A O 1
ATOM 787 N N . SER A 1 93 ? 16.839 -3.487 -10.736 1.00 82.25 93 SER A N 1
ATOM 788 C CA . SER A 1 93 ? 17.693 -2.298 -10.698 1.00 82.25 93 SER A CA 1
ATOM 789 C C . SER A 1 93 ? 17.548 -1.608 -9.335 1.00 82.25 93 SER A C 1
ATOM 791 O O . SER A 1 93 ? 16.613 -1.906 -8.591 1.00 82.25 93 SER A O 1
ATOM 793 N N . MET A 1 94 ? 18.464 -0.694 -8.995 1.00 77.25 94 MET A N 1
ATOM 794 C CA . MET A 1 94 ? 18.368 0.088 -7.746 1.00 77.25 94 MET A CA 1
ATOM 795 C C . MET A 1 94 ? 17.130 0.990 -7.711 1.00 77.25 94 MET A C 1
ATOM 797 O O . MET A 1 94 ? 16.613 1.288 -6.640 1.00 77.25 94 MET A O 1
ATOM 801 N N . GLU A 1 95 ? 16.656 1.409 -8.881 1.00 77.88 95 GLU A N 1
ATOM 802 C CA . GLU A 1 95 ? 15.517 2.315 -9.047 1.00 77.88 95 GLU A CA 1
ATOM 803 C C . GLU A 1 95 ? 14.191 1.549 -9.195 1.00 77.88 95 GLU A C 1
ATOM 805 O O . GLU A 1 95 ? 13.117 2.143 -9.115 1.00 77.88 95 GLU A O 1
ATOM 810 N N . ALA A 1 96 ? 14.251 0.226 -9.394 1.00 84.00 96 ALA A N 1
ATOM 811 C CA . ALA A 1 96 ? 13.084 -0.607 -9.628 1.00 84.00 96 ALA A CA 1
ATOM 812 C C . ALA A 1 96 ? 12.194 -0.697 -8.380 1.00 84.00 96 ALA A C 1
ATOM 814 O O . ALA A 1 96 ? 12.585 -1.201 -7.319 1.00 84.00 96 ALA A O 1
ATOM 815 N N . TYR A 1 97 ? 10.944 -0.283 -8.552 1.00 88.44 97 TYR A N 1
ATOM 816 C CA . TYR A 1 97 ? 9.878 -0.422 -7.575 1.00 88.44 97 TYR A CA 1
ATOM 817 C C . TYR A 1 97 ? 8.695 -1.144 -8.176 1.00 88.44 97 TYR A C 1
ATOM 819 O O . TYR A 1 97 ? 8.152 -0.699 -9.183 1.00 88.44 97 TYR A O 1
ATOM 827 N N . LEU A 1 98 ? 8.230 -2.190 -7.506 1.00 92.19 98 LEU A N 1
ATOM 828 C CA . LEU A 1 98 ? 6.959 -2.811 -7.827 1.00 92.19 98 LEU A CA 1
ATOM 829 C C . LEU A 1 98 ? 6.129 -2.927 -6.557 1.00 92.19 98 LEU A C 1
ATOM 831 O O . LEU A 1 98 ? 6.593 -3.474 -5.562 1.00 92.19 98 LEU A O 1
ATOM 835 N N . SER A 1 99 ? 4.874 -2.497 -6.586 1.00 93.31 99 SER A N 1
ATOM 836 C CA . SER A 1 99 ? 3.915 -2.948 -5.578 1.00 93.31 99 SER A CA 1
ATOM 837 C C . SER A 1 99 ? 2.542 -3.183 -6.168 1.00 93.31 99 SER A C 1
ATOM 839 O O . SER A 1 99 ? 2.144 -2.532 -7.124 1.00 93.31 99 SER A O 1
ATOM 841 N N . LEU A 1 100 ? 1.822 -4.140 -5.606 1.00 93.44 100 LEU A N 1
ATOM 842 C CA . LEU A 1 100 ? 0.449 -4.442 -5.955 1.00 93.44 100 LEU A CA 1
ATOM 843 C C . LEU A 1 100 ? -0.399 -4.149 -4.736 1.00 93.44 100 LEU A C 1
ATOM 845 O O . LEU A 1 100 ? -0.040 -4.541 -3.628 1.00 93.44 100 LEU A O 1
ATOM 849 N N . SER A 1 101 ? -1.533 -3.500 -4.949 1.00 92.25 101 SER A N 1
ATOM 850 C CA . SER A 1 101 ? -2.509 -3.210 -3.914 1.00 92.25 101 SER A CA 1
ATOM 851 C C . SER A 1 101 ? -3.836 -3.884 -4.199 1.00 92.25 101 SER A C 1
ATOM 853 O O . SER A 1 101 ? -4.276 -3.938 -5.348 1.00 92.25 101 SER A O 1
ATOM 855 N N . HIS A 1 102 ? -4.481 -4.350 -3.139 1.00 91.00 102 HIS A N 1
ATOM 856 C CA . HIS A 1 102 ? -5.824 -4.897 -3.155 1.00 91.00 102 HIS A CA 1
ATOM 857 C C . HIS A 1 102 ? -6.659 -4.254 -2.036 1.00 91.00 102 HIS A C 1
ATOM 859 O O . HIS A 1 102 ? -6.129 -4.001 -0.947 1.00 91.00 102 HIS A O 1
ATOM 865 N N . PRO A 1 103 ? -7.967 -4.015 -2.243 1.00 90.88 103 PRO A N 1
ATOM 866 C CA . PRO A 1 103 ? -8.836 -3.532 -1.182 1.00 90.88 103 PRO A CA 1
ATOM 867 C C . PRO A 1 103 ? -8.919 -4.546 -0.039 1.00 90.88 103 PRO A C 1
ATOM 869 O O . PRO A 1 103 ? -9.254 -5.710 -0.262 1.00 90.88 103 PRO A O 1
ATOM 872 N N . TRP A 1 104 ? -8.637 -4.112 1.186 1.00 90.44 104 TRP A N 1
ATOM 873 C CA . TRP A 1 104 ? -8.867 -4.887 2.402 1.00 90.44 104 TRP A CA 1
ATOM 874 C C . TRP A 1 104 ? -10.154 -4.411 3.062 1.00 90.44 104 TRP A C 1
ATOM 876 O O . TRP A 1 104 ? -10.298 -3.237 3.401 1.00 90.44 104 TRP A O 1
ATOM 886 N N . ARG A 1 105 ? -11.100 -5.327 3.264 1.00 88.94 105 ARG A N 1
ATOM 887 C CA . ARG A 1 105 ? -12.361 -5.006 3.929 1.00 88.94 105 ARG A CA 1
ATOM 888 C C . ARG A 1 105 ? -12.251 -5.242 5.418 1.00 88.94 105 ARG A C 1
ATOM 890 O O . ARG A 1 105 ? -11.840 -6.314 5.860 1.00 88.94 105 ARG A O 1
ATOM 897 N N . VAL A 1 106 ? -12.694 -4.246 6.167 1.00 87.25 106 VAL A N 1
ATOM 898 C CA . VAL A 1 106 ? -12.830 -4.335 7.611 1.00 87.25 106 VAL A CA 1
ATOM 899 C C . VAL A 1 106 ? -13.843 -5.440 7.944 1.00 87.25 106 VAL A C 1
ATOM 901 O O . VAL A 1 106 ? -14.937 -5.451 7.365 1.00 87.25 106 VAL A O 1
ATOM 904 N N . PRO A 1 107 ? -13.509 -6.373 8.854 1.00 87.50 107 PRO A N 1
ATOM 905 C CA . PRO A 1 107 ? -14.444 -7.388 9.327 1.00 87.50 107 PRO A CA 1
ATOM 906 C C . PRO A 1 107 ? -15.767 -6.783 9.818 1.00 87.50 107 PRO A C 1
ATOM 908 O O . PRO A 1 107 ? -15.784 -5.777 10.524 1.00 87.50 107 PRO A O 1
ATOM 911 N N . SER A 1 108 ? -16.897 -7.384 9.436 1.00 85.06 108 SER A N 1
ATOM 912 C CA . SER A 1 108 ? -18.236 -6.820 9.688 1.00 85.06 108 SER A CA 1
ATOM 913 C C . SER A 1 108 ? -18.636 -6.758 11.168 1.00 85.06 108 SER A C 1
ATOM 915 O O . SER A 1 108 ? -19.580 -6.057 11.531 1.00 85.06 108 SER A O 1
ATOM 917 N N . ASP A 1 109 ? -17.963 -7.526 12.017 1.00 88.62 109 ASP A N 1
ATOM 918 C CA . ASP A 1 109 ? -18.106 -7.525 13.471 1.00 88.62 109 ASP A CA 1
ATOM 919 C C . ASP A 1 109 ? -17.400 -6.330 14.136 1.00 88.62 109 ASP A C 1
ATOM 921 O O . ASP A 1 109 ? -17.821 -5.890 15.212 1.00 88.62 109 ASP A O 1
ATOM 925 N N . LEU A 1 110 ? -16.404 -5.730 13.471 1.00 90.62 110 LEU A N 1
ATOM 926 C CA . LEU A 1 110 ? -15.802 -4.471 13.896 1.00 90.62 110 LEU A CA 1
ATOM 927 C C . LEU A 1 110 ? -16.691 -3.287 13.507 1.00 90.62 110 LEU A C 1
ATOM 929 O O . LEU A 1 110 ? -16.797 -2.877 12.352 1.00 90.62 110 LEU A O 1
ATOM 933 N N . LYS A 1 111 ? -17.317 -2.677 14.516 1.00 87.12 111 LYS A N 1
ATOM 934 C CA . LYS A 1 111 ? -18.119 -1.460 14.343 1.00 87.12 111 LYS A CA 1
ATOM 935 C C . LYS A 1 111 ? -17.215 -0.235 14.213 1.00 87.12 111 LYS A C 1
ATOM 937 O O . LYS A 1 111 ? -16.916 0.413 15.214 1.00 87.12 111 LYS A O 1
ATOM 942 N N . VAL A 1 112 ? -16.833 0.101 12.986 1.00 91.06 112 VAL A N 1
ATOM 943 C CA . VAL A 1 112 ? -16.072 1.320 12.674 1.00 91.06 112 VAL A CA 1
ATOM 944 C C . VAL A 1 112 ? -16.986 2.496 12.338 1.00 91.06 112 VAL A C 1
ATOM 946 O O . VAL A 1 112 ? -18.004 2.338 11.664 1.00 91.06 112 VAL A O 1
ATOM 949 N N . LYS A 1 113 ? -16.641 3.690 12.830 1.00 93.12 113 LYS A N 1
ATOM 950 C CA . LYS A 1 113 ? -17.358 4.947 12.546 1.00 93.12 113 LYS A CA 1
ATOM 951 C C . LYS A 1 113 ? -16.442 6.051 12.040 1.00 93.12 113 LYS A C 1
ATOM 953 O O . LYS A 1 113 ? -16.920 6.993 11.408 1.00 93.12 113 LYS A O 1
ATOM 958 N N . LEU A 1 114 ? -15.155 5.984 12.364 1.00 92.94 114 LEU A N 1
ATOM 959 C CA . LEU A 1 114 ? -14.177 7.022 12.046 1.00 92.94 114 LEU A CA 1
ATOM 960 C C . LEU A 1 114 ? -13.291 6.635 10.858 1.00 92.94 114 LEU A C 1
ATOM 962 O O . LEU A 1 114 ? -12.678 7.513 10.254 1.00 92.94 114 LEU A O 1
ATOM 966 N N . HIS A 1 115 ? -13.278 5.352 10.494 1.00 92.94 115 HIS A N 1
ATOM 967 C CA . HIS A 1 115 ? -12.568 4.811 9.339 1.00 92.94 115 HIS A CA 1
ATOM 968 C C . HIS A 1 115 ? -13.532 4.253 8.292 1.00 92.94 115 HIS A C 1
ATOM 970 O O . HIS A 1 115 ? -14.664 3.870 8.605 1.00 92.94 115 HIS A O 1
ATOM 976 N N . GLN A 1 116 ? -13.056 4.214 7.052 1.00 91.62 116 GLN A N 1
ATOM 977 C CA . GLN A 1 116 ? -13.755 3.614 5.931 1.00 91.62 116 GLN A CA 1
ATOM 978 C C . GLN A 1 116 ? -13.835 2.090 6.127 1.00 91.62 116 GLN A C 1
ATOM 980 O O . GLN A 1 116 ? -12.886 1.482 6.631 1.00 91.62 116 GLN A O 1
ATOM 985 N N . PRO A 1 117 ? -14.940 1.448 5.707 1.00 89.56 117 PRO A N 1
ATOM 986 C CA . PRO A 1 117 ? -15.091 -0.008 5.780 1.00 89.56 117 PRO A CA 1
ATOM 987 C C . PRO A 1 117 ? -14.165 -0.748 4.804 1.00 89.56 117 PRO A C 1
ATOM 989 O O . PRO A 1 117 ? -13.953 -1.952 4.939 1.00 89.56 117 PRO A O 1
ATOM 992 N N . GLU A 1 118 ? -13.624 -0.035 3.818 1.00 89.12 118 GLU A N 1
ATOM 993 C CA . GLU A 1 118 ? -12.619 -0.533 2.895 1.00 89.12 118 GLU A CA 1
ATOM 994 C C . GLU A 1 118 ? -11.335 0.280 3.075 1.00 89.12 118 GLU A C 1
ATOM 996 O O . GLU A 1 118 ? -11.324 1.509 3.082 1.00 89.12 118 GLU A O 1
ATOM 1001 N N . SER A 1 119 ? -10.257 -0.448 3.303 1.00 90.19 119 SER A N 1
ATOM 1002 C CA . SER A 1 119 ? -8.889 0.015 3.468 1.00 90.19 119 SER A CA 1
ATOM 1003 C C . SER A 1 119 ? -8.039 -0.689 2.411 1.00 90.19 119 SER A C 1
ATOM 1005 O O . SER A 1 119 ? -8.574 -1.325 1.503 1.00 90.19 119 SER A O 1
ATOM 1007 N N . MET A 1 120 ? -6.719 -0.571 2.471 1.00 91.12 120 MET A N 1
ATOM 1008 C CA . MET A 1 120 ? -5.871 -1.069 1.390 1.00 91.12 120 MET A CA 1
ATOM 1009 C C . MET A 1 120 ? -4.745 -1.951 1.930 1.00 91.12 120 MET A C 1
ATOM 1011 O O . MET A 1 120 ? -4.154 -1.661 2.972 1.00 91.12 120 MET A O 1
ATOM 1015 N N . PHE A 1 121 ? -4.460 -3.027 1.205 1.00 92.00 121 PHE A N 1
ATOM 1016 C CA . PHE A 1 121 ? -3.385 -3.981 1.457 1.00 92.00 121 PHE A CA 1
ATOM 1017 C C . PHE A 1 121 ? -2.424 -3.969 0.271 1.00 92.00 121 PHE A C 1
ATOM 1019 O O . PHE A 1 121 ? -2.883 -3.965 -0.866 1.00 92.00 121 PHE A O 1
ATOM 1026 N N . TRP A 1 122 ? -1.115 -3.977 0.519 1.00 93.25 122 TRP A N 1
ATOM 1027 C CA . TRP A 1 122 ? -0.087 -4.066 -0.514 1.00 93.25 122 TRP A CA 1
ATOM 1028 C C . TRP A 1 122 ? 0.859 -5.227 -0.263 1.00 93.25 122 TRP A C 1
ATOM 1030 O O . TRP A 1 122 ? 1.234 -5.505 0.877 1.00 93.25 122 TRP A O 1
ATOM 1040 N N . VAL A 1 123 ? 1.339 -5.779 -1.371 1.00 93.69 123 VAL A N 1
ATOM 1041 C CA . VAL A 1 123 ? 2.577 -6.550 -1.455 1.00 93.69 123 VAL A CA 1
ATOM 1042 C C . VAL A 1 123 ? 3.521 -5.778 -2.362 1.00 93.69 123 VAL A C 1
ATOM 1044 O O . VAL A 1 123 ? 3.132 -5.398 -3.466 1.00 93.69 123 VAL A O 1
ATOM 1047 N N . GLY A 1 124 ? 4.746 -5.527 -1.917 1.00 93.19 124 GLY A N 1
ATOM 1048 C CA . GLY A 1 124 ? 5.724 -4.815 -2.723 1.00 93.19 124 GLY A CA 1
ATOM 1049 C C . GLY A 1 124 ? 7.118 -5.403 -2.682 1.00 93.19 124 GLY A C 1
ATOM 1050 O O . GLY A 1 124 ? 7.482 -6.173 -1.795 1.00 93.19 124 GLY A O 1
ATOM 1051 N N . PHE A 1 125 ? 7.885 -5.023 -3.693 1.00 92.44 125 PHE A N 1
ATOM 1052 C CA . PHE A 1 125 ? 9.177 -5.571 -4.041 1.00 92.44 125 PHE A CA 1
ATOM 1053 C C . PHE A 1 125 ? 10.136 -4.424 -4.369 1.00 92.44 125 PHE A C 1
ATOM 1055 O O . PHE A 1 125 ? 9.815 -3.502 -5.127 1.00 92.44 125 PHE A O 1
ATOM 1062 N N . ARG A 1 126 ? 11.321 -4.500 -3.774 1.00 90.19 126 ARG A N 1
ATOM 1063 C CA . ARG A 1 126 ? 12.501 -3.679 -4.046 1.00 90.19 126 ARG A CA 1
ATOM 1064 C C . ARG A 1 126 ? 13.654 -4.621 -4.398 1.00 90.19 126 ARG A C 1
ATOM 1066 O O . ARG A 1 126 ? 13.505 -5.843 -4.365 1.00 90.19 126 ARG A O 1
ATOM 1073 N N . GLN A 1 127 ? 14.805 -4.059 -4.750 1.00 86.38 127 GLN A N 1
ATOM 1074 C CA . GLN A 1 127 ? 15.983 -4.850 -5.107 1.00 86.38 127 GLN A CA 1
ATOM 1075 C C . GLN A 1 127 ? 16.450 -5.785 -3.978 1.00 86.38 127 GLN A C 1
ATOM 1077 O O . GLN A 1 127 ? 16.868 -6.911 -4.244 1.00 86.38 127 GLN A O 1
ATOM 1082 N N . ASP A 1 128 ? 16.412 -5.312 -2.736 1.00 87.31 128 ASP A N 1
ATOM 1083 C CA . ASP A 1 128 ? 17.044 -5.933 -1.568 1.00 87.31 128 ASP A CA 1
ATOM 1084 C C . ASP A 1 128 ? 16.050 -6.470 -0.529 1.00 87.31 128 ASP A C 1
ATOM 1086 O O . ASP A 1 128 ? 16.437 -7.224 0.362 1.00 87.31 128 ASP A O 1
ATOM 1090 N N . HIS A 1 129 ? 14.775 -6.106 -0.642 1.00 90.19 129 HIS A N 1
ATOM 1091 C CA . HIS A 1 129 ? 13.725 -6.553 0.261 1.00 90.19 129 HIS A CA 1
ATOM 1092 C C . HIS A 1 129 ? 12.361 -6.552 -0.423 1.00 90.19 129 HIS A C 1
ATOM 1094 O O . HIS A 1 129 ? 12.155 -5.972 -1.491 1.00 90.19 129 HIS A O 1
ATOM 1100 N N . GLY A 1 130 ? 11.395 -7.186 0.223 1.00 91.19 130 GLY A N 1
ATOM 1101 C CA . GLY A 1 130 ? 9.989 -6.950 -0.053 1.00 91.19 130 GLY A CA 1
ATOM 1102 C C . GLY A 1 130 ? 9.287 -6.383 1.177 1.00 91.19 130 GLY A C 1
ATOM 1103 O O . GLY A 1 130 ? 9.855 -6.337 2.269 1.00 91.19 130 GLY A O 1
ATOM 1104 N N . PHE A 1 131 ? 8.041 -5.956 1.012 1.00 92.56 131 PHE A N 1
ATOM 1105 C CA . PHE A 1 131 ? 7.225 -5.498 2.125 1.00 92.56 131 PHE A CA 1
ATOM 1106 C C . PHE A 1 131 ? 5.750 -5.872 1.977 1.00 92.56 131 PHE A C 1
ATOM 1108 O O . PHE A 1 131 ? 5.212 -5.972 0.873 1.00 92.56 131 PHE A O 1
ATOM 1115 N N . ILE A 1 132 ? 5.083 -6.010 3.120 1.00 92.94 132 ILE A N 1
ATOM 1116 C CA . ILE A 1 132 ? 3.628 -5.916 3.232 1.00 92.94 132 ILE A CA 1
ATOM 1117 C C . ILE A 1 132 ? 3.291 -4.587 3.869 1.00 92.94 132 ILE A C 1
ATOM 1119 O O . ILE A 1 132 ? 3.882 -4.198 4.876 1.00 92.94 132 ILE A O 1
ATOM 1123 N N . ARG A 1 133 ? 2.295 -3.912 3.308 1.00 93.56 133 ARG A N 1
ATOM 1124 C CA . ARG A 1 133 ? 1.762 -2.679 3.873 1.00 93.56 133 ARG A CA 1
ATOM 1125 C C . ARG A 1 133 ? 0.259 -2.791 4.011 1.00 93.56 133 ARG A C 1
ATOM 1127 O O . ARG A 1 133 ? -0.420 -3.280 3.113 1.00 93.56 133 ARG A O 1
ATOM 1134 N N . LEU A 1 134 ? -0.267 -2.287 5.116 1.00 93.62 134 LEU A N 1
ATOM 1135 C CA . LEU A 1 134 ? -1.696 -2.082 5.283 1.00 93.62 134 LEU A CA 1
ATOM 1136 C C . LEU A 1 134 ? -1.947 -0.629 5.642 1.00 93.62 134 LEU A C 1
ATOM 1138 O O . LEU A 1 134 ? -1.323 -0.102 6.560 1.00 93.62 134 LEU A O 1
ATOM 1142 N N . ARG A 1 135 ? -2.883 0.001 4.942 1.00 92.94 135 ARG A N 1
ATOM 1143 C CA . ARG A 1 135 ? -3.244 1.401 5.131 1.00 92.94 135 ARG A CA 1
ATOM 1144 C C . ARG A 1 135 ? -4.714 1.518 5.487 1.00 92.94 135 ARG A C 1
ATOM 1146 O O . ARG A 1 135 ? -5.577 1.147 4.695 1.00 92.94 135 ARG A O 1
ATOM 1153 N N . LEU A 1 136 ? -4.975 2.105 6.647 1.00 92.31 136 LEU A N 1
ATOM 1154 C CA . LEU A 1 136 ? -6.303 2.495 7.092 1.00 92.31 136 LEU A CA 1
ATOM 1155 C C . LEU A 1 136 ? -6.670 3.849 6.497 1.00 92.31 136 LEU A C 1
ATOM 1157 O O . LEU A 1 136 ? -5.887 4.804 6.567 1.00 92.31 136 LEU A O 1
ATOM 1161 N N . ILE A 1 137 ? -7.880 3.937 5.953 1.00 89.44 137 ILE A N 1
ATOM 1162 C CA . ILE A 1 137 ? -8.408 5.168 5.367 1.00 89.44 137 ILE A CA 1
ATOM 1163 C C . ILE A 1 137 ? -9.432 5.764 6.338 1.00 89.44 137 ILE A C 1
ATOM 1165 O O . ILE A 1 137 ? -10.438 5.117 6.628 1.00 89.44 137 ILE A O 1
ATOM 1169 N N . PRO A 1 138 ? -9.209 6.969 6.882 1.00 89.81 138 PRO A N 1
ATOM 1170 C CA . PRO A 1 138 ? -10.201 7.622 7.719 1.00 89.81 138 PRO A CA 1
ATOM 1171 C C . PRO A 1 138 ? -11.360 8.215 6.908 1.00 89.81 138 PRO A C 1
ATOM 1173 O O . PRO A 1 138 ? -11.230 8.507 5.720 1.00 89.81 138 PRO A O 1
ATOM 1176 N N . ASN A 1 139 ? -12.477 8.491 7.579 1.00 89.19 139 ASN A N 1
ATOM 1177 C CA . ASN A 1 139 ? -13.608 9.223 6.995 1.00 89.19 139 ASN A CA 1
ATOM 1178 C C . ASN A 1 139 ? -13.339 10.732 6.863 1.00 89.19 139 ASN A C 1
ATOM 1180 O O . ASN A 1 139 ? -13.995 11.412 6.081 1.00 89.19 139 ASN A O 1
ATOM 1184 N N . GLU A 1 140 ? -12.384 11.260 7.630 1.00 85.06 140 GLU A N 1
ATOM 1185 C CA . GLU A 1 140 ? -11.996 12.672 7.646 1.00 85.06 140 GLU A CA 1
ATOM 1186 C C . GLU A 1 140 ? -10.474 12.776 7.802 1.00 85.06 140 GLU A C 1
ATOM 1188 O O . GLU A 1 140 ? -9.883 12.032 8.581 1.00 85.06 140 GLU A O 1
ATOM 1193 N N . ILE A 1 141 ? -9.837 13.714 7.102 1.00 82.56 141 ILE A N 1
ATOM 1194 C CA . ILE A 1 141 ? -8.436 14.076 7.347 1.00 82.56 141 ILE A CA 1
ATOM 1195 C C . ILE A 1 141 ? -8.427 15.382 8.142 1.00 82.56 141 ILE A C 1
ATOM 1197 O O . ILE A 1 141 ? -8.963 16.395 7.694 1.00 82.56 141 ILE A O 1
ATOM 1201 N N . ILE A 1 142 ? -7.822 15.361 9.328 1.00 79.12 142 ILE A N 1
ATOM 1202 C CA . ILE A 1 142 ? -7.581 16.551 10.145 1.00 79.12 142 ILE A CA 1
ATOM 1203 C C . ILE A 1 142 ? -6.076 16.813 10.155 1.00 79.12 142 ILE A C 1
ATOM 1205 O O . ILE A 1 142 ? -5.273 15.971 10.571 1.00 79.12 142 ILE A O 1
ATOM 1209 N N . THR A 1 143 ? -5.705 18.004 9.698 1.00 69.44 143 THR A N 1
ATOM 1210 C CA . THR A 1 143 ? -4.315 18.414 9.510 1.00 69.44 143 THR A CA 1
ATOM 1211 C C . THR A 1 143 ? -3.550 18.401 10.836 1.00 69.44 143 THR A C 1
ATOM 1213 O O . THR A 1 143 ? -4.106 18.770 11.879 1.00 69.44 143 THR A O 1
ATOM 1216 N N . PRO A 1 144 ? -2.247 18.057 10.836 1.00 65.81 144 PRO A N 1
ATOM 1217 C CA . PRO A 1 144 ? -1.395 18.262 12.000 1.00 65.81 144 PRO A CA 1
ATOM 1218 C C . PRO A 1 144 ? -1.509 19.686 12.575 1.00 65.81 144 PRO A C 1
ATOM 1220 O O . PRO A 1 144 ? -1.304 20.670 11.871 1.00 65.81 144 PRO A O 1
ATOM 1223 N N . GLY A 1 145 ? -1.795 19.791 13.876 1.00 68.12 145 GLY A N 1
ATOM 1224 C CA . GLY A 1 145 ? -1.939 21.068 14.593 1.00 68.12 145 GLY A CA 1
ATOM 1225 C C . GLY A 1 145 ? -3.387 21.519 14.805 1.00 68.12 145 GLY A C 1
ATOM 1226 O O . GLY A 1 145 ? -3.649 22.319 15.704 1.00 68.12 145 GLY A O 1
ATOM 1227 N N . GLU A 1 146 ? -4.342 20.962 14.060 1.00 72.31 146 GLU A N 1
ATOM 1228 C CA . GLU A 1 146 ? -5.761 21.212 14.294 1.00 72.31 146 GLU A CA 1
ATOM 1229 C C . GLU A 1 146 ? -6.277 20.450 15.528 1.00 72.31 146 GLU A C 1
ATOM 1231 O O . GLU A 1 146 ? -5.980 19.272 15.731 1.00 72.31 146 GLU A O 1
ATOM 1236 N N . ARG A 1 147 ? -7.103 21.113 16.349 1.00 80.25 147 ARG A N 1
ATOM 1237 C CA . ARG A 1 147 ? -7.641 20.551 17.607 1.00 80.25 147 ARG A CA 1
ATOM 1238 C C . ARG A 1 147 ? -9.057 19.985 17.501 1.00 80.25 147 ARG A C 1
ATOM 1240 O O . ARG A 1 147 ? -9.541 19.366 18.444 1.00 80.25 147 ARG A O 1
ATOM 1247 N N . ARG A 1 148 ? -9.740 20.150 16.361 1.00 85.56 148 ARG A N 1
ATOM 1248 C CA . ARG A 1 148 ? -11.137 19.691 16.179 1.00 85.56 148 ARG A CA 1
ATOM 1249 C C . ARG A 1 148 ? -11.322 18.177 16.354 1.00 85.56 148 ARG A C 1
ATOM 1251 O O . ARG A 1 148 ? -12.418 17.722 16.664 1.00 85.56 148 ARG A O 1
ATOM 1258 N N . GLY A 1 149 ? -10.252 17.395 16.192 1.00 84.44 149 GLY A N 1
ATOM 1259 C CA . GLY A 1 149 ? -10.250 15.951 16.433 1.00 84.44 149 GLY A CA 1
ATOM 1260 C C . GLY A 1 149 ? -10.054 15.541 17.893 1.00 84.44 149 GLY A C 1
ATOM 1261 O O . GLY A 1 149 ? -10.323 14.389 18.226 1.00 84.44 149 GLY A O 1
ATOM 1262 N N . ASP A 1 150 ? -9.613 16.445 18.777 1.00 87.19 150 ASP A N 1
ATOM 1263 C CA . ASP A 1 150 ? -9.110 16.086 20.113 1.00 87.19 150 ASP A CA 1
ATOM 1264 C C . ASP A 1 150 ? -10.152 15.339 20.959 1.00 87.19 150 ASP A C 1
ATOM 1266 O O . ASP A 1 150 ? -9.819 14.348 21.607 1.00 87.19 150 ASP A O 1
ATOM 1270 N N . GLN A 1 151 ? -11.426 15.741 20.885 1.00 89.94 151 GLN A N 1
ATOM 1271 C CA . GLN A 1 151 ? -12.523 15.087 21.613 1.00 89.94 151 GLN A CA 1
ATOM 1272 C C . GLN A 1 151 ? -12.779 13.640 21.159 1.00 89.94 151 GLN A C 1
ATOM 1274 O O . GLN A 1 151 ? -13.316 12.841 21.922 1.00 89.94 151 GLN A O 1
ATOM 1279 N N . ARG A 1 152 ? -12.391 13.290 19.926 1.00 90.31 152 ARG A N 1
ATOM 1280 C CA . ARG A 1 152 ? -12.557 11.951 19.337 1.00 90.31 152 ARG A CA 1
ATOM 1281 C C . ARG A 1 152 ? -11.259 11.138 19.338 1.00 90.31 152 ARG A C 1
ATOM 1283 O O . ARG A 1 152 ? -11.288 9.991 18.900 1.00 90.31 152 ARG A O 1
ATOM 1290 N N . ARG A 1 153 ? -10.137 11.685 19.838 1.00 88.19 153 ARG A N 1
ATOM 1291 C CA . ARG A 1 153 ? -8.810 11.035 19.787 1.00 88.19 153 ARG A CA 1
ATOM 1292 C C . ARG A 1 153 ? -8.833 9.624 20.368 1.00 88.19 153 ARG A C 1
ATOM 1294 O O . ARG A 1 153 ? -8.309 8.712 19.746 1.00 88.19 153 ARG A O 1
ATOM 1301 N N . PHE A 1 154 ? -9.465 9.433 21.523 1.00 90.62 154 PHE A N 1
ATOM 1302 C CA . PHE A 1 154 ? -9.547 8.113 22.151 1.00 90.62 154 PHE A CA 1
ATOM 1303 C C . PHE A 1 154 ? -10.265 7.096 21.249 1.00 90.62 154 PHE A C 1
ATOM 1305 O O . PHE A 1 154 ? -9.714 6.043 20.950 1.00 90.62 154 PHE A O 1
ATOM 1312 N N . SER A 1 155 ? -11.466 7.426 20.760 1.00 91.69 155 SER A N 1
ATOM 1313 C CA . SER A 1 155 ? -12.230 6.549 19.861 1.00 91.69 155 SER A CA 1
ATOM 1314 C C . SER A 1 155 ? -11.482 6.260 18.563 1.00 91.69 155 SER A C 1
ATOM 1316 O O . SER A 1 155 ? -11.486 5.132 18.090 1.00 91.69 155 SER A O 1
ATOM 1318 N N . TRP A 1 156 ? -10.801 7.266 18.019 1.00 90.25 156 TRP A N 1
ATOM 1319 C CA . TRP A 1 156 ? -10.004 7.143 16.806 1.00 90.25 156 TRP A CA 1
ATOM 1320 C C . TRP A 1 156 ? -8.867 6.132 16.959 1.00 90.25 156 TRP A C 1
ATOM 1322 O O . TRP A 1 156 ? -8.724 5.223 16.146 1.00 90.25 156 TRP A O 1
ATOM 1332 N N . MET A 1 157 ? -8.086 6.269 18.030 1.00 90.44 157 MET A N 1
ATOM 1333 C CA . MET A 1 157 ? -6.969 5.374 18.331 1.00 90.44 157 MET A CA 1
ATOM 1334 C C . MET A 1 157 ? -7.450 3.964 18.679 1.00 90.44 157 MET A C 1
ATOM 1336 O O . MET A 1 157 ? -6.858 2.986 18.232 1.00 90.44 157 MET A O 1
ATOM 1340 N N . SER A 1 158 ? -8.565 3.855 19.406 1.00 91.94 158 SER A N 1
ATOM 1341 C CA . SER A 1 158 ? -9.199 2.574 19.720 1.00 91.94 158 SER A CA 1
ATOM 1342 C C . SER A 1 158 ? -9.663 1.832 18.462 1.00 91.94 158 SER A C 1
ATOM 1344 O O . SER A 1 158 ? -9.416 0.629 18.344 1.00 91.94 158 SER A O 1
ATOM 1346 N N . GLU A 1 159 ? -10.290 2.530 17.506 1.00 93.38 159 GLU A N 1
ATOM 1347 C CA . GLU A 1 159 ? -10.662 1.937 16.216 1.00 93.38 159 GLU A CA 1
ATOM 1348 C C . GLU A 1 159 ? -9.421 1.480 15.442 1.00 93.38 159 GLU A C 1
ATOM 1350 O O . GLU A 1 159 ? -9.405 0.356 14.953 1.00 93.38 159 GLU A O 1
ATOM 1355 N N . ARG A 1 160 ? -8.356 2.291 15.384 1.00 93.00 160 ARG A N 1
ATOM 1356 C CA . ARG A 1 160 ? -7.106 1.914 14.699 1.00 93.00 160 ARG A CA 1
ATOM 1357 C C . ARG A 1 160 ? -6.436 0.686 15.282 1.00 93.00 160 ARG A C 1
ATOM 1359 O O . ARG A 1 160 ? -6.041 -0.190 14.524 1.00 93.00 160 ARG A O 1
ATOM 1366 N N . ALA A 1 161 ? -6.309 0.629 16.606 1.00 93.88 161 ALA A N 1
ATOM 1367 C CA . ALA A 1 161 ? -5.729 -0.523 17.284 1.00 93.88 161 ALA A CA 1
ATOM 1368 C C . ALA A 1 161 ? -6.510 -1.796 16.933 1.00 93.88 161 ALA A C 1
ATOM 1370 O O . ALA A 1 161 ? -5.919 -2.798 16.543 1.00 93.88 161 ALA A O 1
ATOM 1371 N N . SER A 1 162 ? -7.844 -1.720 16.976 1.00 94.50 162 SER A N 1
ATOM 1372 C CA . SER A 1 162 ? -8.724 -2.841 16.626 1.00 94.50 162 SER A CA 1
ATOM 1373 C C . SER A 1 162 ? -8.597 -3.238 15.150 1.00 94.50 162 SER A C 1
ATOM 1375 O O . SER A 1 162 ? -8.542 -4.420 14.827 1.00 94.50 162 SER A O 1
ATOM 1377 N N . LEU A 1 163 ? -8.518 -2.251 14.254 1.00 94.94 163 LEU A N 1
ATOM 1378 C CA . LEU A 1 163 ? -8.370 -2.457 12.815 1.00 94.94 163 LEU A CA 1
ATOM 1379 C C . LEU A 1 163 ? -7.035 -3.105 12.456 1.00 94.94 163 LEU A C 1
ATOM 1381 O O . LEU A 1 163 ? -7.017 -4.090 11.723 1.00 94.94 163 LEU A O 1
ATOM 1385 N N . PHE A 1 164 ? -5.922 -2.595 12.980 1.00 95.06 164 PHE A N 1
ATOM 1386 C CA . PHE A 1 164 ? -4.624 -3.213 12.734 1.00 95.06 164 PHE A CA 1
ATOM 1387 C C . PHE A 1 164 ? -4.519 -4.592 13.371 1.00 95.06 164 PHE A C 1
ATOM 1389 O O . PHE A 1 164 ? -3.999 -5.487 12.719 1.00 95.06 164 PHE A O 1
ATOM 1396 N N . ALA A 1 165 ? -5.054 -4.798 14.578 1.00 94.81 165 ALA A N 1
ATOM 1397 C CA . ALA A 1 165 ? -5.081 -6.123 15.192 1.00 94.81 165 ALA A CA 1
ATOM 1398 C C . ALA A 1 165 ? -5.846 -7.130 14.316 1.00 94.81 165 ALA A C 1
ATOM 1400 O O . ALA A 1 165 ? -5.357 -8.228 14.070 1.00 94.81 165 ALA A O 1
ATOM 1401 N N . ALA A 1 166 ? -6.997 -6.735 13.765 1.00 93.62 166 ALA A N 1
ATOM 1402 C CA . ALA A 1 166 ? -7.749 -7.584 12.847 1.00 93.62 166 ALA A CA 1
ATOM 1403 C C . ALA A 1 166 ? -7.023 -7.828 11.519 1.00 93.62 166 ALA A C 1
ATOM 1405 O O . ALA A 1 166 ? -7.092 -8.926 10.976 1.00 93.62 166 ALA A O 1
ATOM 1406 N N . ALA A 1 167 ? -6.317 -6.833 10.982 1.00 92.44 167 ALA A N 1
ATOM 1407 C CA . ALA A 1 167 ? -5.510 -7.027 9.783 1.00 92.44 167 ALA A CA 1
ATOM 1408 C C . ALA A 1 167 ? -4.346 -7.996 10.024 1.00 92.44 167 ALA A C 1
ATOM 1410 O O . ALA A 1 167 ? -4.109 -8.876 9.202 1.00 92.44 167 ALA A O 1
ATOM 1411 N N . VAL A 1 168 ? -3.651 -7.848 11.154 1.00 92.94 168 VAL A N 1
ATOM 1412 C CA . VAL A 1 168 ? -2.570 -8.742 11.585 1.00 92.94 168 VAL A CA 1
ATOM 1413 C C . VAL A 1 168 ? -3.080 -10.174 11.734 1.00 92.94 168 VAL A C 1
ATOM 1415 O O . VAL A 1 168 ? -2.440 -11.078 11.211 1.00 92.94 168 VAL A O 1
ATOM 1418 N N . ASP A 1 169 ? -4.250 -10.376 12.345 1.00 91.44 169 ASP A N 1
ATOM 1419 C CA . ASP A 1 169 ? -4.885 -11.695 12.482 1.00 91.44 169 ASP A CA 1
ATOM 1420 C C . ASP A 1 169 ? -5.295 -12.298 11.125 1.00 91.44 169 ASP A C 1
ATOM 1422 O O . ASP A 1 169 ? -4.976 -13.446 10.819 1.00 91.44 169 ASP A O 1
ATOM 1426 N N . VAL A 1 170 ? -5.938 -11.512 10.252 1.00 88.06 170 VAL A N 1
ATOM 1427 C CA . VAL A 1 170 ? -6.366 -11.968 8.914 1.00 88.06 170 VAL A CA 1
ATOM 1428 C C . VAL A 1 170 ? -5.181 -12.398 8.050 1.00 88.06 170 VAL A C 1
ATOM 1430 O O . VAL A 1 170 ? -5.273 -13.384 7.314 1.00 88.06 170 VAL A O 1
ATOM 1433 N N . LEU A 1 171 ? -4.085 -11.647 8.123 1.00 87.50 171 LEU A N 1
ATOM 1434 C CA . LEU A 1 171 ? -2.853 -11.913 7.386 1.00 87.50 171 LEU A CA 1
ATOM 1435 C C . LEU A 1 171 ? -1.954 -12.943 8.100 1.00 87.50 171 LEU A C 1
ATOM 1437 O O . LEU A 1 171 ? -1.023 -13.468 7.481 1.00 87.50 171 LEU A O 1
ATOM 1441 N N . ASP A 1 172 ? -2.262 -13.256 9.364 1.00 88.88 172 ASP A N 1
ATOM 1442 C CA . ASP A 1 172 ? -1.460 -14.055 10.296 1.00 88.88 172 ASP A CA 1
ATOM 1443 C C . ASP A 1 172 ? 0.011 -13.603 10.279 1.00 88.88 172 ASP A C 1
ATOM 1445 O O . ASP A 1 172 ? 0.930 -14.364 9.964 1.00 88.88 172 ASP A O 1
ATOM 1449 N N . LEU A 1 173 ? 0.201 -12.298 10.515 1.00 90.00 173 LEU A N 1
ATOM 1450 C CA . LEU A 1 173 ? 1.519 -11.672 10.621 1.00 90.00 173 LEU A CA 1
ATOM 1451 C C . LEU A 1 173 ? 2.053 -11.817 12.053 1.00 90.00 173 LEU A C 1
ATOM 1453 O O . LEU A 1 173 ? 1.283 -11.656 13.000 1.00 90.00 173 LEU A O 1
ATOM 1457 N N . PRO A 1 174 ? 3.369 -12.024 12.239 1.00 90.44 174 PRO A N 1
ATOM 1458 C CA . PRO A 1 174 ? 3.998 -12.131 13.557 1.00 90.44 174 PRO A CA 1
ATOM 1459 C C . PRO A 1 174 ? 4.208 -10.741 14.184 1.00 90.44 174 PRO A C 1
ATOM 1461 O O . PRO A 1 174 ? 5.329 -10.339 14.500 1.00 90.44 174 PRO A O 1
ATOM 1464 N N . LEU A 1 175 ? 3.129 -9.963 14.283 1.00 93.38 175 LEU A N 1
ATOM 1465 C CA . LEU A 1 175 ? 3.137 -8.584 14.754 1.00 93.38 175 LEU A CA 1
ATOM 1466 C C . LEU A 1 175 ? 2.263 -8.427 15.999 1.00 93.38 175 LEU A C 1
ATOM 1468 O O . LEU A 1 175 ? 1.216 -9.056 16.132 1.00 93.38 175 LEU A O 1
ATOM 1472 N N . PHE A 1 176 ? 2.656 -7.512 16.878 1.00 93.88 176 PHE A N 1
ATOM 1473 C CA . PHE A 1 176 ? 1.869 -7.101 18.034 1.00 93.88 176 PHE A CA 1
ATOM 1474 C C . PHE A 1 176 ? 1.394 -5.667 17.845 1.00 93.88 176 PHE A C 1
ATOM 1476 O O . PHE A 1 176 ? 2.163 -4.796 17.437 1.00 93.88 176 PHE A O 1
ATOM 1483 N N . VAL A 1 177 ? 0.117 -5.424 18.142 1.00 94.50 177 VAL A N 1
ATOM 1484 C CA . V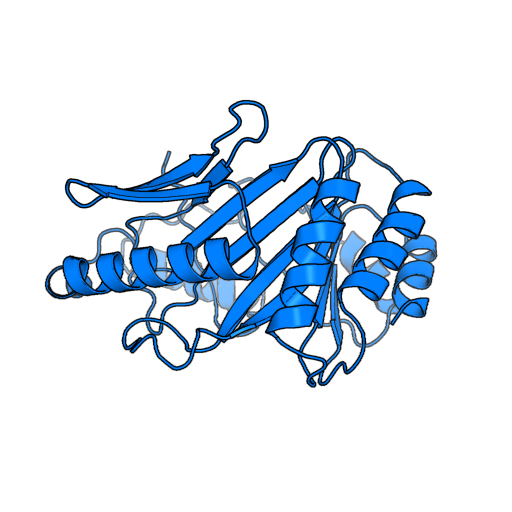AL A 1 177 ? -0.493 -4.092 18.104 1.00 94.50 177 VAL A CA 1
ATOM 1485 C C . VAL A 1 177 ? -0.784 -3.664 19.533 1.00 94.50 177 VAL A C 1
ATOM 1487 O O . VAL A 1 177 ? -1.591 -4.286 20.222 1.00 94.50 177 VAL A O 1
ATOM 1490 N N . GLU A 1 178 ? -0.148 -2.584 19.968 1.00 91.44 178 GLU A N 1
ATOM 1491 C CA . GLU A 1 178 ? -0.258 -2.074 21.331 1.00 91.44 178 GLU A CA 1
ATOM 1492 C C . GLU A 1 178 ? -0.708 -0.617 21.312 1.00 91.44 178 GLU A C 1
ATOM 1494 O O . GLU A 1 178 ? -0.264 0.188 20.492 1.00 91.44 178 GLU A O 1
ATOM 1499 N N . TRP A 1 179 ? -1.595 -0.257 22.238 1.00 89.12 179 TRP A N 1
ATOM 1500 C CA . TRP A 1 179 ? -1.983 1.130 22.454 1.00 89.12 179 TRP A CA 1
ATOM 1501 C C . TRP A 1 179 ? -1.794 1.491 23.919 1.00 89.12 179 TRP A C 1
ATOM 1503 O O . TRP A 1 179 ? -2.637 1.202 24.769 1.00 89.12 179 TRP A O 1
ATOM 1513 N N . GLU A 1 180 ? -0.681 2.159 24.206 1.00 83.00 180 GLU A N 1
ATOM 1514 C CA . GLU A 1 180 ? -0.326 2.578 25.554 1.00 83.00 180 GLU A CA 1
ATOM 1515 C C . GLU A 1 180 ? -0.110 4.086 25.626 1.00 83.00 180 GLU A C 1
ATOM 1517 O O . GLU A 1 180 ? 0.490 4.704 24.750 1.00 83.00 180 GLU A O 1
ATOM 1522 N N . LYS A 1 181 ? -0.598 4.705 26.709 1.00 80.81 181 LYS A N 1
ATOM 1523 C CA . LYS A 1 181 ? -0.375 6.133 27.017 1.00 80.81 181 LYS A CA 1
ATOM 1524 C C . LYS A 1 181 ? -0.730 7.087 25.863 1.00 80.81 181 LYS A C 1
ATOM 1526 O O . LYS A 1 181 ? -0.174 8.176 25.758 1.00 80.81 181 LYS A O 1
ATOM 1531 N N . GLY A 1 182 ? -1.690 6.695 25.024 1.00 76.94 182 GLY A N 1
ATOM 1532 C CA . GLY A 1 182 ? -2.155 7.498 23.897 1.00 76.94 182 GLY A CA 1
ATOM 1533 C C . GLY A 1 182 ? -1.351 7.337 22.606 1.00 76.94 182 GLY A C 1
ATOM 1534 O O . GLY A 1 182 ? -1.698 8.023 21.651 1.00 76.94 182 GLY A O 1
ATOM 1535 N N . ALA A 1 183 ? -0.357 6.444 22.560 1.00 81.38 183 ALA A N 1
ATOM 1536 C CA . ALA A 1 183 ? 0.448 6.157 21.375 1.00 81.38 183 ALA A CA 1
ATOM 1537 C C . ALA A 1 183 ? 0.194 4.732 20.871 1.00 81.38 183 ALA A C 1
ATOM 1539 O O . ALA A 1 183 ? 0.219 3.779 21.652 1.00 81.38 183 ALA A O 1
ATOM 1540 N N . LEU A 1 184 ? -0.087 4.598 19.576 1.00 88.19 184 LEU A N 1
ATOM 1541 C CA . LEU A 1 184 ? -0.240 3.298 18.920 1.00 88.19 184 LEU A CA 1
ATOM 1542 C C . LEU A 1 184 ? 1.119 2.823 18.404 1.00 88.19 184 LEU A C 1
ATOM 1544 O O . LEU A 1 184 ? 1.758 3.514 17.608 1.00 88.19 184 LEU A O 1
ATOM 1548 N N . SER A 1 185 ? 1.542 1.640 18.827 1.00 89.75 185 SER A N 1
ATOM 1549 C CA . SER A 1 185 ? 2.770 0.989 18.382 1.00 89.75 185 SER A CA 1
ATOM 1550 C C . SER A 1 185 ? 2.471 -0.354 17.735 1.00 89.75 185 SER A C 1
ATOM 1552 O O . SER A 1 185 ? 1.516 -1.046 18.087 1.00 89.75 185 SER A O 1
ATOM 1554 N N . ILE A 1 186 ? 3.306 -0.704 16.761 1.00 92.75 186 ILE A N 1
ATOM 1555 C CA . ILE A 1 186 ? 3.314 -2.017 16.129 1.00 92.75 186 ILE A CA 1
ATOM 1556 C C . ILE A 1 186 ? 4.743 -2.531 16.219 1.00 92.75 186 ILE A C 1
ATOM 1558 O O . ILE A 1 186 ? 5.677 -1.801 15.883 1.00 92.75 186 ILE A O 1
ATOM 1562 N N . SER A 1 187 ? 4.908 -3.753 16.707 1.00 92.12 187 SER A N 1
ATOM 1563 C CA . SER A 1 187 ? 6.200 -4.419 16.868 1.00 92.12 187 SER A CA 1
ATOM 1564 C C . SER A 1 187 ? 6.164 -5.802 16.223 1.00 92.12 187 SER A C 1
ATOM 1566 O O . SER A 1 187 ? 5.093 -6.364 16.011 1.00 92.12 187 SER A O 1
ATOM 1568 N N . SER A 1 188 ? 7.334 -6.323 15.861 1.00 91.06 188 SER A N 1
ATOM 1569 C CA . SER A 1 188 ? 7.500 -7.672 15.312 1.00 91.06 188 SER A CA 1
ATOM 1570 C C . SER A 1 188 ? 8.006 -8.614 16.400 1.00 91.06 188 SER A C 1
ATOM 1572 O O . SER A 1 188 ? 8.807 -8.198 17.241 1.00 91.06 188 SER A O 1
ATOM 1574 N N . GLU A 1 189 ? 7.565 -9.872 16.375 1.00 87.38 189 GLU A N 1
ATOM 1575 C CA . GLU A 1 189 ? 8.135 -10.938 17.212 1.00 87.38 189 GLU A CA 1
ATOM 1576 C C . GLU A 1 189 ? 9.605 -11.204 16.861 1.00 87.38 189 GLU A C 1
ATOM 1578 O O . GLU A 1 189 ? 10.425 -11.453 17.745 1.00 87.38 189 GLU A O 1
ATOM 1583 N N . ASP A 1 190 ? 9.946 -11.089 15.575 1.00 85.00 190 ASP A N 1
ATOM 1584 C CA . ASP A 1 190 ? 11.306 -11.224 15.066 1.00 85.00 190 ASP A CA 1
ATOM 1585 C C . ASP A 1 190 ? 11.946 -9.841 14.827 1.00 85.00 190 ASP A C 1
ATOM 1587 O O . ASP A 1 190 ? 11.504 -9.108 13.931 1.00 85.00 190 ASP A O 1
ATOM 1591 N N . PRO A 1 191 ? 13.017 -9.480 15.561 1.00 78.56 191 PRO A N 1
ATOM 1592 C CA . PRO A 1 191 ? 13.763 -8.242 15.342 1.00 78.56 191 PRO A CA 1
ATOM 1593 C C . PRO A 1 191 ? 14.405 -8.120 13.953 1.00 78.56 191 PRO A C 1
ATOM 1595 O O . PRO A 1 191 ? 14.720 -7.005 13.538 1.00 78.56 191 PRO A O 1
ATOM 1598 N N . ALA A 1 192 ? 14.622 -9.231 13.237 1.00 79.88 192 ALA A N 1
ATOM 1599 C CA . ALA A 1 192 ? 15.159 -9.222 11.875 1.00 79.88 192 ALA A CA 1
ATOM 1600 C C . ALA A 1 192 ? 14.108 -8.864 10.808 1.00 79.88 192 ALA A C 1
ATOM 1602 O O . ALA A 1 192 ? 14.467 -8.632 9.653 1.00 79.88 192 ALA A O 1
ATOM 1603 N N . SER A 1 193 ? 12.835 -8.768 11.199 1.00 81.94 193 SER A N 1
ATOM 1604 C CA . SER A 1 193 ? 11.712 -8.380 10.345 1.00 81.94 193 SER A CA 1
ATOM 1605 C C . SER A 1 193 ? 11.182 -7.008 10.783 1.00 81.94 193 SER A C 1
ATOM 1607 O O . SER A 1 193 ? 10.215 -6.932 11.549 1.00 81.94 193 SER A O 1
ATOM 1609 N N . PRO A 1 194 ? 11.831 -5.897 10.379 1.00 87.38 194 PRO A N 1
ATOM 1610 C CA . PRO A 1 194 ? 11.486 -4.583 10.891 1.00 87.38 194 PRO A CA 1
ATOM 1611 C C . PRO A 1 194 ? 10.090 -4.166 10.428 1.00 87.38 194 PRO A C 1
ATOM 1613 O O . PRO A 1 194 ? 9.702 -4.349 9.272 1.00 87.38 194 PRO A O 1
ATOM 1616 N N . VAL A 1 195 ? 9.349 -3.558 11.350 1.00 91.94 195 VAL A N 1
ATOM 1617 C CA . VAL A 1 195 ? 8.036 -2.976 11.094 1.00 91.94 195 VAL A CA 1
ATOM 1618 C C . VAL A 1 195 ? 8.077 -1.485 11.390 1.00 91.94 195 VAL A C 1
ATOM 1620 O O . VAL A 1 195 ? 8.664 -1.040 12.377 1.00 91.94 195 VAL A O 1
ATOM 1623 N N . SER A 1 196 ? 7.452 -0.700 10.524 1.00 90.06 196 SER A N 1
ATOM 1624 C CA . SER A 1 196 ? 7.246 0.726 10.737 1.00 90.06 196 SER A CA 1
ATOM 1625 C C . SER A 1 196 ? 5.754 1.020 10.810 1.00 90.06 196 SER A C 1
ATOM 1627 O O . SER A 1 196 ? 4.962 0.452 10.063 1.00 90.06 196 SER A O 1
ATOM 1629 N N . CYS A 1 197 ? 5.362 1.918 11.713 1.00 87.88 197 CYS A N 1
ATOM 1630 C CA . CYS A 1 197 ? 4.011 2.463 11.768 1.00 87.88 197 CYS A CA 1
ATOM 1631 C C . CYS A 1 197 ? 4.087 3.955 11.460 1.00 87.88 197 CYS A C 1
ATOM 1633 O O . CYS A 1 197 ? 4.695 4.736 12.196 1.00 87.88 197 CYS A O 1
ATOM 1635 N N . SER A 1 198 ? 3.499 4.347 10.338 1.00 84.19 198 SER A N 1
ATOM 1636 C CA . SER A 1 198 ? 3.479 5.728 9.882 1.00 84.19 198 SER A CA 1
ATOM 1637 C C . SER A 1 198 ? 2.198 6.406 10.348 1.00 84.19 198 SER A C 1
ATOM 1639 O O . SER A 1 198 ? 1.093 5.901 10.137 1.00 84.19 198 SER A O 1
ATOM 1641 N N . TRP A 1 199 ? 2.358 7.587 10.947 1.00 77.06 199 TRP A N 1
ATOM 1642 C CA . TRP A 1 199 ? 1.256 8.441 11.407 1.00 77.06 199 TRP A CA 1
ATOM 1643 C C . TRP A 1 199 ? 0.313 7.816 12.452 1.00 77.06 199 TRP A C 1
ATOM 1645 O O . TRP A 1 199 ? -0.891 8.099 12.402 1.00 77.06 199 TRP A O 1
ATOM 1655 N N . PRO A 1 200 ? 0.823 7.036 13.434 1.00 78.38 200 PRO A N 1
ATOM 1656 C CA . PRO A 1 200 ? -0.018 6.315 14.393 1.00 78.38 200 PRO A CA 1
ATOM 1657 C C . PRO A 1 200 ? -0.991 7.223 15.144 1.00 78.38 200 PRO A C 1
ATOM 1659 O O . PRO A 1 200 ? -2.129 6.824 15.376 1.00 78.38 200 PRO A O 1
ATOM 1662 N N . ASP A 1 201 ? -0.588 8.468 15.416 1.00 73.38 201 ASP A N 1
ATOM 1663 C CA . ASP A 1 201 ? -1.343 9.405 16.257 1.00 73.38 201 ASP A CA 1
ATOM 1664 C C . ASP A 1 201 ? -1.951 10.593 15.488 1.00 73.38 201 ASP A C 1
ATOM 1666 O O . ASP A 1 201 ? -2.589 11.467 16.083 1.00 73.38 201 ASP A O 1
ATOM 1670 N N . ALA A 1 202 ? -1.731 10.683 14.171 1.00 75.75 202 ALA A N 1
ATOM 1671 C CA . ALA A 1 202 ? -2.294 11.760 13.356 1.00 75.75 202 ALA A CA 1
ATOM 1672 C C . ALA A 1 202 ? -3.708 11.408 12.900 1.00 75.75 202 ALA A C 1
ATOM 1674 O O . ALA A 1 202 ? -3.979 10.264 12.559 1.00 75.75 202 ALA A O 1
ATOM 1675 N N . PHE A 1 203 ? -4.592 12.394 12.798 1.00 78.00 203 PHE A N 1
ATOM 1676 C CA . PHE A 1 203 ? -5.958 12.233 12.291 1.00 78.00 203 PHE A CA 1
ATOM 1677 C C . PHE A 1 203 ? -6.014 12.168 10.750 1.00 78.00 203 PHE A C 1
ATOM 1679 O O . PHE A 1 203 ? -6.796 12.862 10.113 1.00 78.00 203 PHE A O 1
ATOM 1686 N N . GLY A 1 204 ? -5.141 11.372 10.142 1.00 80.75 204 GLY A N 1
ATOM 1687 C CA . GLY A 1 204 ? -5.091 11.140 8.700 1.00 80.75 204 GLY A CA 1
ATOM 1688 C C . GLY A 1 204 ? -5.049 9.649 8.381 1.00 80.75 204 GLY A C 1
ATOM 1689 O O . GLY A 1 204 ? -5.395 8.823 9.224 1.00 80.75 204 GLY A O 1
ATOM 1690 N N . PRO A 1 205 ? -4.645 9.265 7.175 1.00 83.12 205 PRO A N 1
ATOM 1691 C CA . PRO A 1 205 ? -4.311 7.884 6.887 1.00 83.12 205 PRO A CA 1
ATOM 1692 C C . PRO A 1 205 ? -3.189 7.392 7.797 1.00 83.12 205 PRO A C 1
ATOM 1694 O O . PRO A 1 205 ? -2.268 8.133 8.141 1.00 83.12 205 PRO A O 1
ATOM 1697 N N . CYS A 1 206 ? -3.285 6.136 8.201 1.00 87.25 206 CYS A N 1
ATOM 1698 C CA . CYS A 1 206 ? -2.278 5.485 9.021 1.00 87.25 206 CYS A CA 1
ATOM 1699 C C . CYS A 1 206 ? -1.976 4.132 8.404 1.00 87.25 206 CYS A C 1
ATOM 1701 O O . CYS A 1 206 ? -2.882 3.453 7.922 1.00 87.25 206 CYS A O 1
ATOM 1703 N N . GLN A 1 207 ? -0.707 3.756 8.395 1.00 91.81 207 GLN A N 1
ATOM 1704 C CA . GLN A 1 207 ? -0.286 2.497 7.808 1.00 91.81 207 GLN A CA 1
ATOM 1705 C C . GLN A 1 207 ? 0.808 1.853 8.631 1.00 91.81 207 GLN A C 1
ATOM 1707 O O . GLN A 1 207 ? 1.627 2.556 9.227 1.00 91.81 207 GLN A O 1
ATOM 1712 N N . PHE A 1 208 ? 0.857 0.530 8.581 1.00 93.56 208 PHE A N 1
ATOM 1713 C CA . PHE A 1 208 ? 2.069 -0.194 8.915 1.00 93.56 208 PHE A CA 1
ATOM 1714 C C . PHE A 1 208 ? 2.713 -0.755 7.661 1.00 93.56 208 PHE A C 1
ATOM 1716 O O . PHE A 1 208 ? 2.035 -1.025 6.668 1.00 93.56 208 PHE A O 1
ATOM 1723 N N . GLU A 1 209 ? 4.021 -0.943 7.736 1.00 93.69 209 GLU A N 1
ATOM 1724 C CA . GLU A 1 209 ? 4.808 -1.638 6.735 1.00 93.69 209 GLU A CA 1
ATOM 1725 C C . GLU A 1 209 ? 5.765 -2.594 7.433 1.00 93.69 209 GLU A C 1
ATOM 1727 O O . GLU A 1 209 ? 6.572 -2.161 8.254 1.00 93.69 209 GLU A O 1
ATOM 1732 N N . GLN A 1 210 ? 5.652 -3.880 7.117 1.00 92.69 210 GLN A N 1
ATOM 1733 C CA . GLN A 1 210 ? 6.589 -4.910 7.542 1.00 92.69 210 GLN A CA 1
ATOM 1734 C C . GLN A 1 210 ? 7.501 -5.243 6.368 1.00 92.69 210 GLN A C 1
ATOM 1736 O O . GLN A 1 210 ? 7.021 -5.607 5.293 1.00 92.69 210 GLN A O 1
ATOM 1741 N N . ILE A 1 211 ? 8.805 -5.131 6.590 1.00 91.12 211 ILE A N 1
ATOM 1742 C CA . ILE A 1 211 ? 9.835 -5.461 5.610 1.00 91.12 211 ILE A CA 1
ATOM 1743 C C . ILE A 1 211 ? 10.296 -6.898 5.848 1.00 91.12 211 ILE A C 1
ATOM 1745 O O . ILE A 1 211 ? 10.499 -7.312 6.990 1.00 91.12 211 ILE A O 1
ATOM 1749 N N . VAL A 1 212 ? 10.503 -7.641 4.763 1.00 88.69 212 VAL A N 1
ATOM 1750 C CA . VAL A 1 212 ? 11.113 -8.973 4.791 1.00 88.69 212 VAL A CA 1
ATOM 1751 C C . VAL A 1 212 ? 12.273 -9.041 3.807 1.00 88.69 212 VAL A C 1
ATOM 1753 O O . VAL A 1 212 ? 12.209 -8.495 2.704 1.00 88.69 212 VAL A O 1
ATOM 1756 N N . VAL A 1 213 ? 13.329 -9.750 4.196 1.00 85.75 213 VAL A N 1
ATOM 1757 C CA . VAL A 1 213 ? 14.515 -9.940 3.347 1.00 85.75 213 VAL A CA 1
ATOM 1758 C C . VAL A 1 213 ? 14.233 -10.922 2.209 1.00 85.75 213 VAL A C 1
ATOM 1760 O O . VAL A 1 213 ? 14.717 -10.726 1.100 1.00 85.75 213 VAL A O 1
ATOM 1763 N N . ASP A 1 214 ? 13.441 -11.967 2.464 1.00 85.81 214 ASP A N 1
ATOM 1764 C CA . ASP A 1 214 ? 13.030 -12.938 1.448 1.00 85.81 214 ASP A CA 1
ATOM 1765 C C . ASP A 1 214 ? 11.601 -12.635 0.964 1.00 85.81 214 ASP A C 1
ATOM 1767 O O . ASP A 1 214 ? 10.641 -12.926 1.685 1.00 85.81 214 ASP A O 1
ATOM 1771 N N . PRO A 1 215 ? 11.413 -12.087 -0.252 1.00 80.19 215 PRO A N 1
ATOM 1772 C CA . PRO A 1 215 ? 10.091 -11.709 -0.739 1.00 80.19 215 PRO A CA 1
ATOM 1773 C C . PRO A 1 215 ? 9.126 -12.885 -0.916 1.00 80.19 215 PRO A C 1
ATOM 1775 O O . PRO A 1 215 ? 7.915 -12.666 -0.928 1.00 80.19 215 PRO A O 1
ATOM 1778 N N . TYR A 1 216 ? 9.611 -14.132 -1.001 1.00 79.62 216 TYR A N 1
ATOM 1779 C CA . TYR A 1 216 ? 8.722 -15.299 -1.014 1.00 79.62 216 TYR A CA 1
ATOM 1780 C C . TYR A 1 216 ? 7.944 -15.443 0.300 1.00 79.62 216 TYR A C 1
ATOM 1782 O O . TYR A 1 216 ? 6.832 -15.975 0.294 1.00 79.62 216 TYR A O 1
ATOM 1790 N N . GLN A 1 217 ? 8.462 -14.904 1.409 1.00 82.00 217 GLN A N 1
ATOM 1791 C CA . GLN A 1 217 ? 7.735 -14.857 2.679 1.00 82.00 217 GLN A CA 1
ATOM 1792 C C . GLN A 1 217 ? 6.473 -13.991 2.593 1.00 82.00 217 GLN A C 1
ATOM 1794 O O . GLN A 1 217 ? 5.519 -14.254 3.317 1.00 82.00 217 GLN A O 1
ATOM 1799 N N . LEU A 1 218 ? 6.413 -13.019 1.672 1.00 78.69 218 LEU A N 1
ATOM 1800 C CA . LEU A 1 218 ? 5.230 -12.173 1.459 1.00 78.69 218 LEU A CA 1
ATOM 1801 C C . LEU A 1 218 ? 4.098 -12.895 0.736 1.00 78.69 218 LEU A C 1
ATOM 1803 O O . LEU A 1 218 ? 2.932 -12.508 0.851 1.00 78.69 218 LEU A O 1
ATOM 1807 N N . LEU A 1 219 ? 4.431 -13.949 -0.008 1.00 71.50 219 LEU A N 1
ATOM 1808 C CA . LEU A 1 219 ? 3.442 -14.715 -0.745 1.00 71.50 219 LEU A CA 1
ATOM 1809 C C . LEU A 1 219 ? 2.527 -15.486 0.225 1.00 71.50 219 LEU A C 1
ATOM 1811 O O . LEU A 1 219 ? 1.342 -15.645 -0.049 1.00 71.50 219 LEU A O 1
ATOM 1815 N N . VAL A 1 220 ? 3.008 -15.884 1.408 1.00 79.50 220 VAL A N 1
ATOM 1816 C CA . VAL A 1 220 ? 2.166 -16.565 2.410 1.00 79.50 220 VAL A CA 1
ATOM 1817 C C . VAL A 1 220 ? 1.050 -15.647 2.947 1.00 79.50 220 VAL A C 1
ATOM 1819 O O . VAL A 1 220 ? -0.119 -16.034 2.846 1.00 79.50 220 VAL A O 1
ATOM 1822 N N . PRO A 1 221 ? 1.324 -14.424 3.444 1.00 79.12 221 PRO A N 1
ATOM 1823 C CA . PRO A 1 221 ? 0.272 -13.476 3.804 1.00 79.12 221 PRO A CA 1
ATOM 1824 C C . PRO A 1 221 ? -0.641 -13.094 2.635 1.00 79.12 221 PRO A C 1
ATOM 1826 O O . PRO A 1 221 ? -1.845 -12.960 2.838 1.00 79.12 221 PRO A O 1
ATOM 1829 N N . ALA A 1 222 ? -0.121 -12.977 1.408 1.00 77.19 222 ALA A N 1
ATOM 1830 C CA . ALA A 1 222 ? -0.946 -12.703 0.227 1.00 77.19 222 ALA A CA 1
ATOM 1831 C C . ALA A 1 222 ? -1.947 -13.840 -0.068 1.00 77.19 222 ALA A C 1
ATOM 1833 O O . ALA A 1 222 ? -3.120 -13.583 -0.341 1.00 77.19 222 ALA A O 1
ATOM 1834 N N . ALA A 1 223 ? -1.516 -15.101 0.051 1.00 78.69 223 ALA A N 1
ATOM 1835 C CA . ALA A 1 223 ? -2.399 -16.262 -0.077 1.00 78.69 223 ALA A CA 1
ATOM 1836 C C . ALA A 1 223 ? -3.462 -16.294 1.030 1.00 78.69 223 ALA A C 1
ATOM 1838 O O . ALA A 1 223 ? -4.636 -16.570 0.777 1.00 78.69 223 ALA A O 1
ATOM 1839 N N . ARG A 1 224 ? -3.066 -15.994 2.272 1.00 81.56 224 ARG A N 1
ATOM 1840 C CA . ARG A 1 224 ? -3.980 -15.943 3.425 1.00 81.56 224 ARG A CA 1
ATOM 1841 C C . ARG A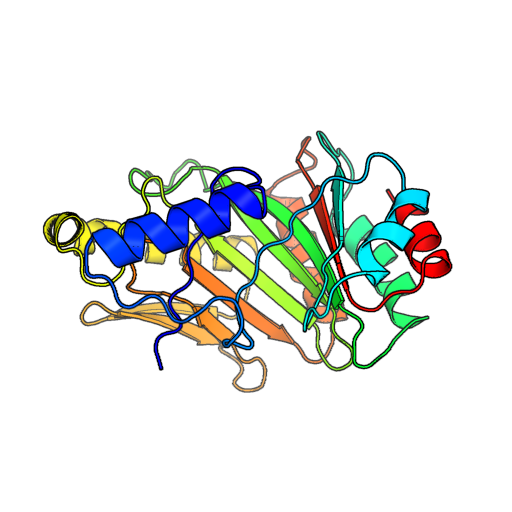 1 224 ? -5.019 -14.848 3.271 1.00 81.56 224 ARG A C 1
ATOM 1843 O O . ARG A 1 224 ? -6.202 -15.104 3.488 1.00 81.56 224 ARG A O 1
ATOM 1850 N N . PHE A 1 225 ? -4.585 -13.672 2.828 1.00 81.25 225 PHE A N 1
ATOM 1851 C CA . PHE A 1 225 ? -5.463 -12.567 2.494 1.00 81.25 225 PHE A CA 1
ATOM 1852 C C . PHE A 1 225 ? -6.564 -13.014 1.531 1.00 81.25 225 PHE A C 1
ATOM 1854 O O . PHE A 1 225 ? -7.738 -12.846 1.846 1.00 81.25 225 PHE A O 1
ATOM 1861 N N . ILE A 1 226 ? -6.214 -13.666 0.415 1.00 77.56 226 ILE A N 1
ATOM 1862 C CA . ILE A 1 226 ? -7.207 -14.148 -0.558 1.00 77.56 226 ILE A CA 1
ATOM 1863 C C . ILE A 1 226 ? -8.081 -15.267 -0.001 1.00 77.56 226 ILE A C 1
ATOM 1865 O O . ILE A 1 226 ? -9.292 -15.253 -0.212 1.00 77.56 226 ILE A O 1
ATOM 1869 N N . SER A 1 227 ? -7.516 -16.193 0.774 1.00 77.19 227 SER A N 1
ATOM 1870 C CA . SER A 1 227 ? -8.286 -17.248 1.446 1.00 77.19 227 SER A CA 1
ATOM 1871 C C . SER A 1 227 ? -9.378 -16.679 2.366 1.00 77.19 227 SER A C 1
ATOM 1873 O O . SER A 1 227 ? -10.477 -17.228 2.454 1.00 77.19 227 SER A O 1
ATOM 1875 N N . ARG A 1 228 ? -9.111 -15.540 3.021 1.00 77.38 228 ARG A N 1
ATOM 1876 C CA . ARG A 1 228 ? -10.060 -14.858 3.916 1.00 77.38 228 ARG A CA 1
ATOM 1877 C C . ARG A 1 228 ? -10.990 -13.881 3.191 1.00 77.38 228 ARG A C 1
ATOM 1879 O O . ARG A 1 228 ? -12.170 -13.813 3.528 1.00 77.38 228 ARG A O 1
ATOM 1886 N N . ALA A 1 229 ? -10.482 -13.130 2.217 1.00 70.12 229 ALA A N 1
ATOM 1887 C CA . ALA A 1 229 ? -11.245 -12.146 1.446 1.00 70.12 229 ALA A CA 1
ATOM 1888 C C . ALA A 1 229 ? -12.176 -12.802 0.408 1.00 70.12 229 ALA A C 1
ATOM 1890 O O . ALA A 1 229 ? -13.229 -12.248 0.069 1.00 70.12 229 ALA A O 1
ATOM 1891 N N . GLY A 1 230 ? -11.811 -14.001 -0.053 1.00 68.50 230 GLY A N 1
ATOM 1892 C CA . GLY A 1 230 ? -12.412 -14.684 -1.190 1.00 68.50 230 GLY A CA 1
ATOM 1893 C C . GLY A 1 230 ? -12.016 -14.054 -2.528 1.00 68.50 230 GLY A C 1
ATOM 1894 O O . GLY A 1 230 ? -11.455 -12.962 -2.589 1.00 68.50 230 GLY A O 1
ATOM 1895 N N . LEU A 1 231 ? -12.364 -14.738 -3.617 1.00 67.75 231 LEU A N 1
ATOM 1896 C CA . LEU A 1 231 ? -12.284 -14.187 -4.968 1.00 67.75 231 LEU A CA 1
ATOM 1897 C C . LEU A 1 231 ? -13.516 -13.306 -5.182 1.00 67.75 231 LEU A C 1
ATOM 1899 O O . LEU A 1 231 ? -14.631 -13.802 -5.357 1.00 67.75 231 LEU A O 1
ATOM 1903 N N . ARG A 1 232 ? -13.343 -11.992 -5.066 1.00 66.75 232 ARG A N 1
ATOM 1904 C CA . ARG A 1 232 ? -14.397 -11.011 -5.334 1.00 66.75 232 ARG A CA 1
ATOM 1905 C C . ARG A 1 232 ? -13.845 -9.933 -6.253 1.00 66.75 232 ARG A C 1
ATOM 1907 O O . ARG A 1 232 ? -12.679 -9.587 -6.089 1.00 66.75 232 ARG A O 1
ATOM 1914 N N . PRO A 1 233 ? -14.684 -9.350 -7.128 1.00 71.94 233 PRO A N 1
ATOM 1915 C CA . PRO A 1 233 ? -14.287 -8.195 -7.914 1.00 71.94 233 PRO A CA 1
ATOM 1916 C C . PRO A 1 233 ? -13.744 -7.098 -6.997 1.00 71.94 233 PRO A C 1
ATOM 1918 O O . PRO A 1 233 ? -14.458 -6.613 -6.111 1.00 71.94 233 PRO A O 1
ATOM 1921 N N . GLY A 1 234 ? -12.490 -6.722 -7.211 1.00 83.38 234 GLY A N 1
ATOM 1922 C CA . GLY A 1 234 ? -11.813 -5.643 -6.501 1.00 83.38 234 GLY A CA 1
ATOM 1923 C C . GLY A 1 234 ? -11.050 -4.752 -7.473 1.00 83.38 234 GLY A C 1
ATOM 1924 O O . GLY A 1 234 ? -10.739 -5.167 -8.586 1.00 83.38 234 GLY A O 1
ATOM 1925 N N . THR A 1 235 ? -10.765 -3.517 -7.068 1.00 88.31 235 THR A N 1
ATOM 1926 C CA . THR A 1 235 ? -9.859 -2.650 -7.829 1.00 88.31 235 THR A CA 1
ATOM 1927 C C . THR A 1 235 ? -8.429 -2.959 -7.414 1.00 88.31 235 THR A C 1
ATOM 1929 O O . THR A 1 235 ? -7.992 -2.542 -6.341 1.00 88.31 235 THR A O 1
ATOM 1932 N N . VAL A 1 236 ? -7.701 -3.696 -8.251 1.00 90.31 236 V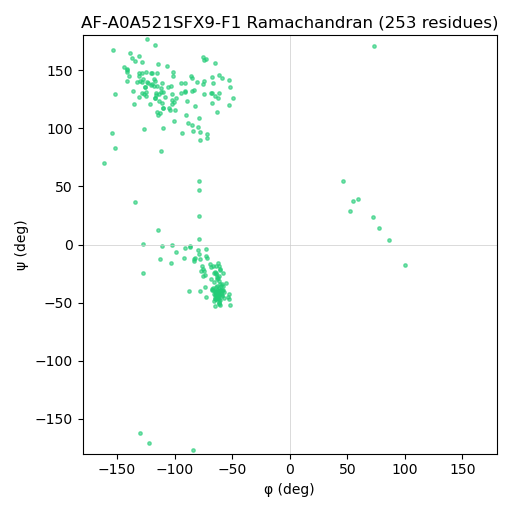AL A N 1
ATOM 1933 C CA . VAL A 1 236 ? -6.264 -3.912 -8.050 1.00 90.31 236 VAL A CA 1
ATOM 1934 C C . VAL A 1 236 ? -5.514 -2.743 -8.665 1.00 90.31 236 VAL A C 1
ATOM 1936 O O . VAL A 1 236 ? -5.775 -2.367 -9.805 1.00 90.31 236 VAL A O 1
ATOM 1939 N N . ARG A 1 237 ? -4.570 -2.172 -7.916 1.00 91.44 237 ARG A N 1
ATOM 1940 C CA . ARG A 1 237 ? -3.633 -1.179 -8.462 1.00 91.44 237 ARG A CA 1
ATOM 1941 C C . ARG A 1 237 ? -2.219 -1.717 -8.397 1.00 91.44 237 ARG A C 1
ATOM 1943 O O . ARG A 1 237 ? -1.809 -2.154 -7.322 1.00 91.44 237 ARG A O 1
ATOM 1950 N N . THR A 1 238 ? -1.488 -1.643 -9.497 1.00 91.38 238 THR A N 1
ATOM 1951 C CA . THR A 1 238 ? -0.069 -1.991 -9.560 1.00 91.38 238 THR A CA 1
ATOM 1952 C C . THR A 1 238 ? 0.747 -0.730 -9.803 1.00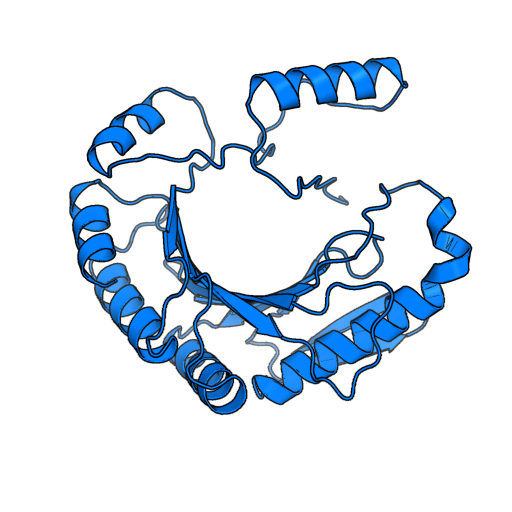 91.38 238 THR A C 1
ATOM 1954 O O . THR A 1 238 ? 0.425 0.058 -10.684 1.00 91.38 238 THR A O 1
ATOM 1957 N N . PHE A 1 239 ? 1.787 -0.540 -9.004 1.00 89.75 239 PHE A N 1
ATOM 1958 C CA . PHE A 1 239 ? 2.657 0.626 -8.980 1.00 89.75 239 PHE A CA 1
ATOM 1959 C C . PHE A 1 239 ? 4.030 0.231 -9.511 1.00 89.75 239 PHE A C 1
ATOM 1961 O O . PHE A 1 239 ? 4.596 -0.761 -9.041 1.00 89.75 239 PHE A O 1
ATOM 1968 N N . PHE A 1 240 ? 4.562 1.014 -10.444 1.00 86.50 240 PHE A N 1
ATOM 1969 C CA . PHE A 1 240 ? 5.835 0.765 -11.107 1.00 86.50 240 PHE A CA 1
ATOM 1970 C C . PHE A 1 240 ? 6.715 2.018 -11.085 1.00 86.50 240 PHE A C 1
ATOM 1972 O O . PHE A 1 240 ? 6.285 3.058 -11.572 1.00 86.50 240 PHE A O 1
ATOM 1979 N N . SER A 1 241 ? 7.954 1.906 -10.607 1.00 85.81 241 SER A N 1
ATOM 1980 C CA . SER A 1 241 ? 9.003 2.926 -10.795 1.00 85.81 241 SER A CA 1
ATOM 1981 C C . SER A 1 241 ? 10.261 2.259 -11.364 1.00 85.81 241 SER A C 1
ATOM 1983 O O . SER A 1 241 ? 10.527 1.096 -11.058 1.00 85.81 241 SER A O 1
ATOM 1985 N N . GLY A 1 242 ? 11.035 2.975 -12.184 1.00 82.06 242 GLY A N 1
ATOM 1986 C CA . GLY A 1 242 ? 12.364 2.524 -12.629 1.00 82.06 242 GLY A CA 1
ATOM 1987 C C . GLY A 1 242 ? 12.383 1.369 -13.643 1.00 82.06 242 GLY A C 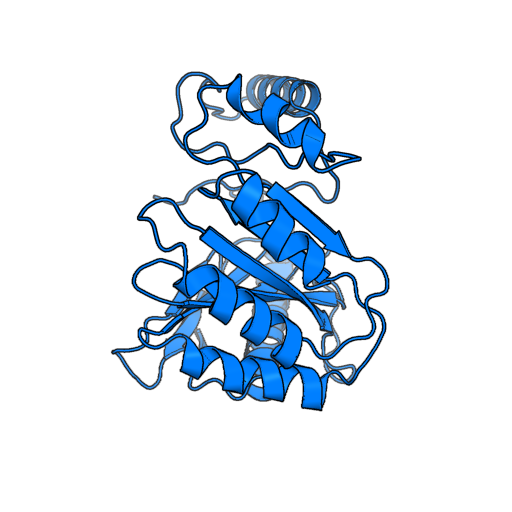1
ATOM 1988 O O . GLY A 1 242 ? 13.381 0.650 -13.721 1.00 82.06 242 GLY A O 1
ATOM 1989 N N . PHE A 1 243 ? 11.304 1.170 -14.412 1.00 85.19 243 PHE A N 1
ATOM 1990 C CA . PHE A 1 243 ? 11.241 0.168 -15.486 1.00 85.19 243 PHE A CA 1
ATOM 1991 C C . PHE A 1 243 ? 11.191 0.807 -16.872 1.00 85.19 243 PHE A C 1
ATOM 1993 O O . PHE A 1 243 ? 10.431 1.755 -17.069 1.00 85.19 243 PHE A O 1
ATOM 2000 N N . PRO A 1 244 ? 11.915 0.250 -17.858 1.00 85.00 244 PRO A N 1
ATOM 2001 C CA . PRO A 1 244 ? 11.767 0.676 -19.237 1.00 85.00 244 PRO A CA 1
ATOM 2002 C C . PRO A 1 244 ? 10.452 0.144 -19.827 1.00 85.00 244 PRO A C 1
ATOM 2004 O O . PRO A 1 244 ? 9.877 -0.848 -19.354 1.00 85.00 244 PRO A O 1
ATOM 2007 N N . ARG A 1 245 ? 9.979 0.793 -20.892 1.00 86.00 245 ARG A N 1
ATOM 2008 C CA . ARG A 1 245 ? 8.685 0.513 -21.529 1.00 86.00 245 ARG A CA 1
ATOM 2009 C C . ARG A 1 245 ? 8.491 -0.961 -21.897 1.00 86.00 245 ARG A C 1
ATOM 2011 O O . ARG A 1 245 ? 7.427 -1.518 -21.638 1.00 86.00 245 ARG A O 1
ATOM 2018 N N . GLU A 1 246 ? 9.509 -1.624 -22.439 1.00 88.44 246 GLU A N 1
ATOM 2019 C CA . GLU A 1 246 ? 9.437 -3.034 -22.838 1.00 88.44 246 GLU A CA 1
ATOM 2020 C C . GLU A 1 246 ? 9.184 -3.989 -21.659 1.00 88.44 246 GLU A C 1
ATOM 2022 O O . GLU A 1 246 ? 8.549 -5.037 -21.818 1.00 88.44 246 GLU A O 1
ATOM 2027 N N . VAL 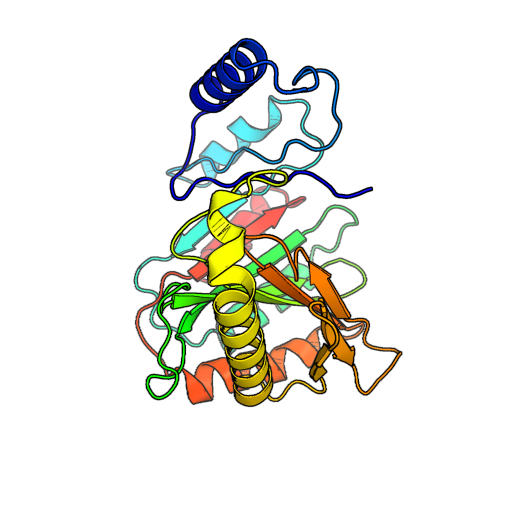A 1 247 ? 9.640 -3.623 -20.458 1.00 89.94 247 VAL A N 1
ATOM 2028 C CA . VAL A 1 247 ? 9.391 -4.393 -19.234 1.00 89.94 247 VAL A CA 1
ATOM 2029 C C . VAL A 1 247 ? 7.971 -4.144 -18.735 1.00 89.94 247 VAL A C 1
ATOM 2031 O O . VAL A 1 247 ? 7.281 -5.089 -18.346 1.00 89.94 247 VAL A O 1
ATOM 2034 N N . LEU A 1 248 ? 7.496 -2.900 -18.819 1.00 89.75 248 LEU A N 1
ATOM 2035 C CA . LEU A 1 248 ? 6.124 -2.531 -18.464 1.00 89.75 248 LEU A CA 1
ATOM 2036 C C . LEU A 1 248 ? 5.088 -3.202 -19.372 1.00 89.75 248 LEU A C 1
ATOM 2038 O O . LEU A 1 248 ? 4.063 -3.673 -18.886 1.00 89.75 248 LEU A O 1
ATOM 2042 N N . GLU A 1 249 ? 5.385 -3.370 -20.663 1.00 90.38 249 GLU A N 1
ATOM 2043 C CA . GLU A 1 249 ? 4.569 -4.191 -21.570 1.00 90.38 249 GLU A CA 1
ATOM 2044 C C . GLU A 1 249 ? 4.495 -5.653 -21.106 1.00 90.38 249 GLU A C 1
ATOM 2046 O O . GLU A 1 249 ? 3.474 -6.321 -21.275 1.00 90.38 249 GLU A O 1
ATOM 2051 N N . GLY A 1 250 ? 5.574 -6.164 -20.509 1.00 92.50 250 GLY A N 1
ATOM 2052 C CA . GLY A 1 250 ? 5.603 -7.471 -19.862 1.00 92.50 250 GLY A CA 1
ATOM 2053 C C . GLY A 1 250 ? 4.625 -7.565 -18.698 1.00 92.50 250 GLY A C 1
ATOM 2054 O O . GLY A 1 250 ? 3.838 -8.508 -18.661 1.00 92.50 250 GLY A O 1
ATOM 2055 N N . PHE A 1 251 ? 4.641 -6.583 -17.796 1.00 91.69 251 PHE A N 1
ATOM 2056 C CA . PHE A 1 251 ? 3.720 -6.525 -16.660 1.00 91.69 251 PHE A CA 1
ATOM 2057 C C . PHE A 1 251 ? 2.264 -6.369 -17.098 1.00 91.69 251 PHE A C 1
ATOM 2059 O O . PHE A 1 251 ? 1.393 -7.059 -16.575 1.00 91.69 251 PHE A O 1
ATOM 2066 N N . HIS A 1 252 ? 2.002 -5.533 -18.105 1.00 88.25 252 HIS A N 1
ATOM 2067 C CA . HIS A 1 252 ? 0.658 -5.329 -18.638 1.00 88.25 252 HIS A CA 1
ATOM 2068 C C . HIS A 1 252 ? 0.028 -6.633 -19.157 1.00 88.25 252 HIS A C 1
ATOM 2070 O O . HIS A 1 252 ? -1.167 -6.848 -18.991 1.00 88.25 252 HIS A O 1
ATOM 2076 N N . ARG A 1 253 ? 0.834 -7.548 -19.715 1.00 90.50 253 ARG A N 1
ATOM 2077 C CA . ARG A 1 253 ? 0.378 -8.869 -20.188 1.00 90.50 253 ARG A CA 1
ATOM 2078 C C . ARG A 1 253 ? 0.033 -9.867 -19.074 1.00 90.50 253 ARG A C 1
ATOM 2080 O O . ARG A 1 253 ? -0.479 -10.936 -19.391 1.00 90.50 253 ARG A O 1
ATOM 2087 N N . LEU A 1 254 ? 0.349 -9.574 -17.810 1.00 87.94 254 LEU A N 1
ATOM 2088 C CA . LEU A 1 254 ? 0.070 -10.463 -16.671 1.00 87.94 254 LEU A CA 1
ATOM 2089 C C . LEU A 1 254 ? -1.333 -10.281 -16.075 1.00 87.94 254 LEU A C 1
ATOM 2091 O O . LEU A 1 254 ? -1.655 -10.959 -15.098 1.00 87.94 254 LEU A O 1
ATOM 2095 N N . GLN A 1 255 ? -2.118 -9.336 -16.593 1.00 74.38 255 GLN A N 1
ATOM 2096 C CA . GLN A 1 255 ? -3.371 -8.889 -15.989 1.00 74.38 255 GLN A CA 1
ATOM 2097 C C . GLN A 1 255 ? -4.613 -9.545 -16.584 1.00 74.38 255 GLN A C 1
ATOM 2099 O O . GLN A 1 255 ? -4.637 -9.775 -17.814 1.00 74.38 255 GLN A O 1
#

Solvent-accessible surface area (backbone atoms only — not comparable to full-atom values): 15100 Å² total; per-residue (Å²): 133,87,79,88,81,83,84,71,99,56,83,67,55,73,66,55,49,55,51,48,52,51,52,43,40,74,71,72,42,94,63,77,58,87,93,74,56,101,79,75,94,80,66,74,64,89,65,96,48,80,83,54,55,73,68,66,78,79,61,100,63,98,76,67,56,51,66,47,77,40,74,64,40,64,68,59,64,36,61,47,52,50,55,50,48,62,54,47,71,77,63,70,38,95,61,28,36,42,34,40,33,40,70,37,67,59,58,87,86,62,87,68,84,60,43,47,63,56,26,40,33,35,48,32,42,48,73,76,34,16,37,42,34,42,38,49,36,45,73,57,77,50,61,93,89,64,65,90,54,61,90,46,45,66,62,50,50,53,50,48,51,54,50,51,43,51,50,33,60,56,34,66,48,71,57,48,70,47,77,55,100,85,43,57,47,57,46,44,80,48,83,87,38,50,51,46,65,48,48,59,79,50,51,41,61,31,32,42,37,40,40,36,71,56,51,73,65,54,47,55,34,39,41,36,39,39,72,73,69,48,78,52,67,34,58,35,38,38,38,38,23,68,69,58,69,75,56,50,56,54,56,63,72,69,111

pLDDT: mean 80.41, std 13.92, range [33.78, 95.06]

Foldseek 3Di:
DQDFDDDDPDADDPVRVVVVLVVCVVVVHDDPDPVPDLDDDHDQDDDPDLVCCVVVVPDPHPWDKHKDKDFQDQDQQLLLVVLLVVLCVVPADQFKKKKKKWWDAQPPVQDDDFWDRIWMWMWIDHNQWIKIKTKIFTPDADGPPDCPCVVVQVVVLVSVLVRVVVLCVLLVAQKDWDAPPSFIDIAHPDPQFDKDWRPSRGSGMIMMMTIDRDSVVVSSSSNSSCVRVPRTGIIMMMMTIDDDSVSVVVSVVSD

Nearest PDB structures (foldseek):
  2een-assembly1_A  TM=2.294E-01  e=5.664E-03  Pyrococcus horikoshii
  5kku-assembly3_C  TM=2.369E-01  e=2.218E-01  Bacillus amyloliquefaciens
  5kku-assembly1_A  TM=2.280E-01  e=4.728E-01  Bacillus amyloliquefaciens
  5kku-assembly4_D  TM=2.271E-01  e=5.011E-01  Bacillus amyloliquefaciens
  5kku-assembly2_B  TM=2.269E-01  e=1.132E+00  Bacillus amyloliquefaciens

Radius of gyration: 18.98 Å; Cα contacts (8 Å, |Δi|>4): 390; chains: 1; bounding box: 37×50×52 Å

Secondary structure (DSSP, 8-state):
--------SS---HHHHHHHHHHHHHTT-----TTS-S------PPPSSGGGGGGGGGS--S---EEEEEEEE-S-HHHHHHHHHHHHTTS--TT-EEEEEEEEEPPTTS--SSB-SEEEEEEEE-SS-EEEEEEE-BSS---TT--TTGGGHHHHHHHHHHHHHHHHHHHT-SEEEEEETTEEEEEESSTTS-EEEESTTSSS-EEEEEEESSTHHHHHHHHHHHHHH-S--EEEEEEEES--HHHHHHHHTT-

Mean predicted aligned error: 8.18 Å

Sequence (255 aa):
MRERRWESQTAVSFEEVVAFCRSLKELGLEVKEIDKEVSCYFEEFWIDKLDEIDRLEAWPVDEVTLVQVNDRWEGDFFVLAGSHYDLFRRHLSMEAYLSLSHPWRVPSDLKVKLHQPESMFWVGFRQDHGFIRLRLIPNEIITPGERRGDQRRFSWMSERASLFAAAVDVLDLPLFVEWEKGALSISSEDPASPVSCSWPDAFGPCQFEQIVVDPYQLLVPAARFISRAGLRPGTVRTFFSGFPREVLEGFHRLQ